Protein AF-A0A4Z1HRM7-F1 (afdb_monomer_lite)

Organism: NCBI:txid54673

Structure (mmCIF, N/CA/C/O backbone):
data_AF-A0A4Z1HRM7-F1
#
_entry.id   AF-A0A4Z1HRM7-F1
#
loop_
_atom_site.group_PDB
_atom_site.id
_atom_site.type_symbol
_atom_site.label_atom_id
_atom_site.label_alt_id
_atom_site.label_comp_id
_atom_site.label_asym_id
_atom_site.label_entity_id
_atom_site.label_seq_id
_atom_site.pdbx_PDB_ins_code
_atom_site.Cartn_x
_atom_site.Cartn_y
_atom_site.Cartn_z
_atom_site.occupancy
_atom_site.B_iso_or_equiv
_atom_site.auth_seq_id
_atom_site.auth_comp_id
_atom_site.auth_asym_id
_atom_site.auth_atom_id
_atom_site.pdbx_PDB_model_num
ATOM 1 N N . MET A 1 1 ? -29.483 5.223 37.691 1.00 48.72 1 MET A N 1
ATOM 2 C CA . MET A 1 1 ? -30.509 4.307 37.133 1.00 48.72 1 MET A CA 1
ATOM 3 C C . MET A 1 1 ? -31.118 4.755 35.799 1.00 48.72 1 MET A C 1
ATOM 5 O O . MET A 1 1 ? -31.567 3.889 35.067 1.00 48.72 1 MET A O 1
ATOM 9 N N . PHE A 1 2 ? -31.069 6.037 35.408 1.00 47.34 2 PHE A N 1
ATOM 10 C CA . PHE A 1 2 ? -31.659 6.539 34.146 1.00 47.34 2 PHE A CA 1
ATOM 11 C C . PHE A 1 2 ? -31.094 5.964 32.828 1.00 47.34 2 PHE A C 1
ATOM 13 O O . PHE A 1 2 ? -31.653 6.230 31.771 1.00 47.34 2 PHE A O 1
ATOM 20 N N . ARG A 1 3 ? -29.996 5.196 32.863 1.00 59.06 3 ARG A N 1
ATOM 21 C CA . ARG A 1 3 ? -29.385 4.576 31.672 1.00 59.06 3 ARG A CA 1
ATOM 22 C C . ARG A 1 3 ? -29.704 3.086 31.502 1.00 59.06 3 ARG A C 1
ATOM 24 O O . ARG A 1 3 ? -29.331 2.513 30.485 1.00 59.06 3 ARG A O 1
ATOM 31 N N . LEU A 1 4 ? -30.354 2.451 32.479 1.00 68.00 4 LEU A N 1
ATOM 32 C CA . LEU A 1 4 ? -30.698 1.028 32.407 1.00 68.00 4 LEU A CA 1
ATOM 33 C C . LEU A 1 4 ? -31.973 0.818 31.570 1.00 68.00 4 LEU A C 1
ATOM 35 O O . LEU A 1 4 ? -32.801 1.729 31.488 1.00 68.00 4 LEU A O 1
ATOM 39 N N . PRO A 1 5 ? -32.158 -0.363 30.952 1.00 72.88 5 PRO A N 1
ATOM 40 C CA . PRO A 1 5 ? -33.338 -0.645 30.144 1.00 72.88 5 PRO A CA 1
ATOM 41 C C . PRO A 1 5 ? -34.646 -0.405 30.906 1.00 72.88 5 PRO A C 1
ATOM 43 O O . PRO A 1 5 ? -34.742 -0.679 32.102 1.00 72.88 5 PRO A O 1
ATOM 46 N N . GLY A 1 6 ? -35.692 0.035 30.203 1.00 73.94 6 GLY A N 1
ATOM 47 C CA . GLY A 1 6 ? -36.967 0.421 30.824 1.00 73.94 6 GLY A CA 1
ATOM 48 C C . GLY A 1 6 ? -37.653 -0.676 31.650 1.00 73.94 6 GLY A C 1
ATOM 49 O O . GLY A 1 6 ? -38.428 -0.360 32.545 1.00 73.94 6 GLY A O 1
ATOM 50 N N . PHE A 1 7 ? -37.356 -1.956 31.406 1.00 77.38 7 PHE A N 1
ATOM 51 C CA . PHE A 1 7 ? -37.857 -3.056 32.238 1.00 77.38 7 PHE A CA 1
ATOM 52 C C . PHE A 1 7 ? -37.143 -3.146 33.598 1.00 77.38 7 PHE A C 1
ATOM 54 O O . PHE A 1 7 ? -37.774 -3.513 34.582 1.00 77.38 7 PHE A O 1
ATOM 61 N N . VAL A 1 8 ? -35.867 -2.751 33.680 1.00 75.38 8 VAL A N 1
ATOM 62 C CA . VAL A 1 8 ? -35.122 -2.634 34.945 1.00 75.38 8 VAL A CA 1
ATOM 63 C C . VAL A 1 8 ? -35.661 -1.459 35.751 1.00 75.38 8 VAL A C 1
ATOM 65 O O . VAL A 1 8 ? -35.871 -1.571 36.951 1.00 75.38 8 VAL A O 1
ATOM 68 N N . ALA A 1 9 ? -35.981 -0.344 35.088 1.00 73.44 9 ALA A N 1
ATOM 69 C CA . ALA A 1 9 ? -36.593 0.816 35.737 1.00 73.44 9 ALA A CA 1
ATOM 70 C C . ALA A 1 9 ? -37.947 0.496 36.413 1.00 73.44 9 ALA A C 1
ATOM 72 O O . ALA A 1 9 ? -38.348 1.192 37.340 1.00 73.44 9 ALA A O 1
ATOM 73 N N . ARG A 1 10 ? -38.638 -0.562 35.962 1.00 79.19 10 ARG A N 1
ATOM 74 C CA . ARG A 1 10 ? -39.958 -0.994 36.453 1.00 79.19 10 ARG A CA 1
ATOM 75 C C . ARG A 1 10 ? -39.909 -2.093 37.521 1.00 79.19 10 ARG A C 1
ATOM 77 O O . ARG A 1 10 ? -40.960 -2.438 38.045 1.00 79.19 10 ARG A O 1
ATOM 84 N N . SER A 1 11 ? -38.734 -2.643 37.832 1.00 82.38 11 SER A N 1
ATOM 85 C CA . SER A 1 11 ? -38.558 -3.689 38.847 1.00 82.38 11 SER A CA 1
ATOM 86 C C . SER A 1 11 ? -37.617 -3.194 39.942 1.00 82.38 11 SER A C 1
ATOM 88 O O . SER A 1 11 ? -36.421 -3.025 39.712 1.00 82.38 11 SER A O 1
ATOM 90 N N . SER A 1 12 ? -38.163 -2.957 41.135 1.00 79.44 12 SER A N 1
ATOM 91 C CA . SER A 1 12 ? -37.390 -2.570 42.323 1.00 79.44 12 SER A CA 1
ATOM 92 C C . SER A 1 12 ? -36.449 -3.684 42.784 1.00 79.44 12 SER A C 1
ATOM 94 O O . SER A 1 12 ? -35.329 -3.412 43.198 1.00 79.44 12 SER A O 1
ATOM 96 N N . GLU A 1 13 ? -36.875 -4.939 42.647 1.00 81.44 13 GLU A N 1
ATOM 97 C CA . GLU A 1 13 ? -36.081 -6.124 42.990 1.00 81.44 13 GLU A CA 1
ATOM 98 C C . GLU A 1 13 ? -34.818 -6.213 42.127 1.00 81.44 13 GLU A C 1
ATOM 100 O O . GLU A 1 13 ? -33.715 -6.314 42.655 1.00 81.44 13 GLU A O 1
ATOM 105 N N . LEU A 1 14 ? -34.958 -6.070 40.804 1.00 78.06 14 LEU A N 1
ATOM 106 C CA . LEU A 1 14 ? -33.823 -6.123 39.879 1.00 78.06 14 LEU A CA 1
ATOM 107 C C . LEU A 1 14 ? -32.884 -4.915 40.039 1.00 78.06 14 LEU A C 1
ATOM 109 O O . LEU A 1 14 ? -31.687 -5.013 39.782 1.00 78.06 14 LEU A O 1
ATOM 113 N N . GLN A 1 15 ? -33.412 -3.761 40.455 1.00 76.94 15 GLN A N 1
ATOM 114 C CA . GLN A 1 15 ? -32.602 -2.580 40.760 1.00 76.94 15 GLN A CA 1
ATOM 115 C C . GLN A 1 15 ? -31.719 -2.783 41.987 1.00 76.94 15 GLN A C 1
ATOM 117 O O . GLN A 1 15 ? -30.541 -2.423 41.939 1.00 76.94 15 GLN A O 1
ATOM 122 N N . GLU A 1 16 ? -32.278 -3.340 43.060 1.00 79.69 16 GLU A N 1
ATOM 123 C CA . GLU A 1 16 ? -31.517 -3.638 44.271 1.00 79.69 16 GLU A CA 1
ATOM 124 C C . GLU A 1 16 ? -30.529 -4.787 44.043 1.00 79.69 16 GLU A C 1
ATOM 126 O O . GLU A 1 16 ? -29.390 -4.675 44.483 1.00 79.69 16 GLU A O 1
ATOM 131 N N . GLU A 1 17 ? -30.889 -5.815 43.262 1.00 81.62 17 GLU A N 1
ATOM 132 C CA . GLU A 1 17 ? -29.968 -6.892 42.853 1.00 81.62 17 GLU A CA 1
ATOM 133 C C . GLU A 1 17 ? -28.749 -6.328 42.100 1.00 81.62 17 GLU A C 1
ATOM 135 O O . GLU A 1 17 ? -27.611 -6.521 42.522 1.00 81.62 17 GLU A O 1
ATOM 140 N N . ILE A 1 18 ? -28.971 -5.520 41.053 1.00 81.06 18 ILE A N 1
ATOM 141 C CA . ILE A 1 18 ? -27.884 -4.874 40.293 1.00 81.06 18 ILE A CA 1
ATOM 142 C C . ILE A 1 18 ? -27.017 -3.996 41.202 1.00 81.06 18 ILE A C 1
ATOM 144 O O . ILE A 1 18 ? -25.790 -3.996 41.089 1.00 81.06 18 ILE A O 1
ATOM 148 N N . LYS A 1 19 ? -27.643 -3.200 42.074 1.00 82.12 19 LYS A N 1
ATOM 149 C CA . LYS A 1 19 ? -26.931 -2.268 42.951 1.00 82.12 19 LYS A CA 1
ATOM 150 C C . LYS A 1 19 ? -26.074 -3.021 43.963 1.00 82.12 19 LYS A C 1
ATOM 152 O O . LYS A 1 19 ? -24.915 -2.656 44.142 1.00 82.12 19 LYS A O 1
ATOM 157 N N . MET A 1 20 ? -26.622 -4.052 44.595 1.00 81.62 20 MET A N 1
ATOM 158 C CA . MET A 1 20 ? -25.927 -4.874 45.577 1.00 81.62 20 MET A CA 1
ATOM 159 C C . MET A 1 20 ? -24.759 -5.629 44.934 1.00 81.62 20 MET A C 1
ATOM 161 O O . MET A 1 20 ? -23.628 -5.488 45.395 1.00 81.62 20 MET A O 1
ATOM 165 N N . ASP A 1 21 ? -24.995 -6.337 43.829 1.00 80.81 21 ASP A N 1
ATOM 166 C CA . ASP A 1 21 ? -23.978 -7.168 43.176 1.00 80.81 21 ASP A CA 1
ATOM 167 C C . ASP A 1 21 ? -22.814 -6.340 42.628 1.00 80.81 21 ASP A C 1
ATOM 169 O O . ASP A 1 21 ? -21.650 -6.697 42.819 1.00 80.81 21 ASP A O 1
ATOM 173 N N . ILE A 1 22 ? -23.099 -5.195 41.997 1.00 79.44 22 ILE A N 1
ATOM 174 C CA . ILE A 1 22 ? -22.049 -4.294 41.508 1.00 79.44 22 ILE A CA 1
ATOM 175 C C . ILE A 1 22 ? -21.291 -3.683 42.685 1.00 79.44 22 ILE A C 1
ATOM 177 O O . ILE A 1 22 ? -20.066 -3.686 42.661 1.00 79.44 22 ILE A O 1
ATOM 181 N N . THR A 1 23 ? -21.977 -3.192 43.724 1.00 81.25 23 THR A N 1
ATOM 182 C CA . THR A 1 23 ? -21.303 -2.560 44.876 1.00 81.25 23 THR A CA 1
ATOM 183 C C . THR A 1 23 ? -20.379 -3.545 45.590 1.00 81.25 23 THR A C 1
ATOM 185 O O . THR A 1 23 ? -19.254 -3.184 45.927 1.00 81.25 23 THR A O 1
ATOM 188 N N . ASN A 1 24 ? -20.820 -4.794 45.755 1.00 80.75 24 ASN A N 1
ATOM 189 C CA . ASN A 1 24 ? -20.025 -5.847 46.381 1.00 80.75 24 ASN A CA 1
ATOM 190 C C . ASN A 1 24 ? -18.836 -6.274 45.511 1.00 80.75 24 ASN A C 1
ATOM 192 O O . ASN A 1 24 ? -17.768 -6.567 46.036 1.00 80.75 24 ASN A O 1
ATOM 196 N N . THR A 1 25 ? -19.006 -6.305 44.187 1.00 76.94 25 THR A N 1
ATOM 197 C CA . THR A 1 25 ? -17.966 -6.793 43.268 1.00 76.94 25 THR A CA 1
ATOM 198 C C . THR A 1 25 ? -16.867 -5.764 43.012 1.00 76.94 25 THR A C 1
ATOM 200 O O . THR A 1 25 ? -15.707 -6.124 42.819 1.00 76.94 25 THR A O 1
ATOM 203 N N . VAL A 1 26 ? -17.215 -4.477 42.977 1.00 76.69 26 VAL A N 1
ATOM 204 C CA . VAL A 1 26 ? -16.265 -3.418 42.611 1.00 76.69 26 VAL A CA 1
ATOM 205 C C . VAL A 1 26 ? -15.410 -2.938 43.776 1.00 76.69 26 VAL A C 1
ATOM 207 O O . VAL A 1 26 ? -14.458 -2.221 43.516 1.00 76.69 26 VAL A O 1
ATOM 210 N N . ASP A 1 27 ? -15.739 -3.286 45.024 1.00 75.38 27 ASP A N 1
ATOM 211 C CA . ASP A 1 27 ? -14.944 -2.988 46.233 1.00 75.38 27 ASP A CA 1
ATOM 212 C C . ASP A 1 27 ? -14.339 -1.562 46.255 1.00 75.38 27 ASP A C 1
ATOM 214 O O . ASP A 1 27 ? -13.139 -1.343 46.405 1.00 75.38 27 ASP A O 1
ATOM 218 N N . GLY A 1 28 ? -15.175 -0.549 45.994 1.00 70.69 28 GLY A N 1
ATOM 219 C CA . GLY A 1 28 ? -14.757 0.863 45.962 1.00 70.69 28 GLY A CA 1
ATOM 220 C C . GLY A 1 28 ? -14.130 1.359 44.646 1.00 70.69 28 GLY A C 1
ATOM 221 O O . GLY A 1 28 ? -13.796 2.539 44.529 1.00 70.69 28 GLY A O 1
ATOM 222 N N . MET A 1 29 ? -14.017 0.518 43.614 1.00 71.38 29 MET A N 1
ATOM 223 C CA . MET A 1 29 ? -13.502 0.874 42.285 1.00 71.38 29 MET A CA 1
ATOM 224 C C . MET A 1 29 ? -14.587 1.558 41.435 1.00 71.38 29 MET A C 1
ATOM 226 O O . MET A 1 29 ? -15.274 0.939 40.619 1.00 71.38 29 MET A O 1
ATOM 230 N N . PHE A 1 30 ? -14.737 2.874 41.604 1.00 70.94 30 PHE A N 1
ATOM 231 C CA . PHE A 1 30 ? -15.793 3.673 40.959 1.00 70.94 30 PHE A CA 1
ATOM 232 C C . PHE A 1 30 ? -15.846 3.555 39.424 1.00 70.94 30 PHE A C 1
ATOM 234 O O . PHE A 1 30 ? -16.934 3.506 38.849 1.00 70.94 30 PHE A O 1
ATOM 241 N N . LEU A 1 31 ? -14.694 3.474 38.747 1.00 66.19 31 LEU A N 1
ATOM 242 C CA . LEU A 1 31 ? -14.642 3.337 37.284 1.00 66.19 31 LEU A CA 1
ATOM 243 C C . LEU A 1 31 ? -15.133 1.958 36.816 1.00 66.19 31 LEU A C 1
ATOM 245 O O . LEU A 1 31 ? -15.839 1.858 35.814 1.00 66.19 31 LEU A O 1
ATOM 249 N N . LEU A 1 32 ? -14.814 0.904 37.569 1.00 66.81 32 LEU A N 1
ATOM 250 C CA . LEU A 1 32 ? -15.279 -0.453 37.292 1.00 66.81 32 LEU A CA 1
ATOM 251 C C . LEU A 1 32 ? -16.804 -0.553 37.450 1.00 66.81 32 LEU A C 1
ATOM 253 O O . LEU A 1 32 ? -17.483 -1.142 36.609 1.00 66.81 32 LEU A O 1
ATOM 257 N N . ALA A 1 33 ? -17.358 0.122 38.463 1.00 70.44 33 ALA A N 1
ATOM 258 C CA . ALA A 1 33 ? -18.804 0.240 38.642 1.00 70.44 33 ALA A CA 1
ATOM 259 C C . ALA A 1 33 ? -19.479 0.909 37.438 1.00 70.44 33 ALA A C 1
ATOM 261 O O . ALA A 1 33 ? -20.515 0.439 36.964 1.00 70.44 33 ALA A O 1
ATOM 262 N N . GLN A 1 34 ? -18.875 1.973 36.903 1.00 72.62 34 GLN A N 1
ATOM 263 C CA . GLN A 1 34 ? -19.394 2.641 35.713 1.00 72.62 34 GLN A CA 1
ATOM 264 C C . GLN A 1 34 ? -19.371 1.723 34.482 1.00 72.62 34 GLN A C 1
ATOM 266 O O . GLN A 1 34 ? -20.380 1.638 33.781 1.00 72.62 34 GLN A O 1
ATOM 271 N N . LEU A 1 35 ? -18.268 1.009 34.239 1.00 67.56 35 LEU A N 1
ATOM 272 C CA . LEU A 1 35 ? -18.130 0.097 33.096 1.00 67.56 35 LEU A CA 1
ATOM 273 C C . LEU A 1 35 ? -19.151 -1.046 33.138 1.00 67.56 35 LEU A C 1
ATOM 275 O O . LEU A 1 35 ? -19.791 -1.345 32.124 1.00 67.56 35 LEU A O 1
ATOM 279 N N . TYR A 1 36 ? -19.370 -1.648 34.310 1.00 72.31 36 TYR A N 1
ATOM 280 C CA . TYR A 1 36 ? -20.388 -2.686 34.462 1.00 72.31 36 TYR A CA 1
ATOM 281 C C . TYR A 1 36 ? -21.796 -2.144 34.230 1.00 72.31 36 TYR A C 1
ATOM 283 O O . TYR A 1 36 ? -22.556 -2.742 33.469 1.00 72.31 36 TYR A O 1
ATOM 291 N N . ILE A 1 37 ? -22.132 -0.974 34.782 1.00 74.62 37 ILE A N 1
ATOM 292 C CA . ILE A 1 37 ? -23.432 -0.342 34.520 1.00 74.62 37 ILE A CA 1
ATOM 293 C C . ILE A 1 37 ? -23.610 -0.074 33.019 1.00 74.62 37 ILE A C 1
ATOM 295 O O . ILE A 1 37 ? -24.681 -0.360 32.482 1.00 74.62 37 ILE A O 1
ATOM 299 N N . GLU A 1 38 ? -22.579 0.422 32.327 1.00 71.19 38 GLU A N 1
ATOM 300 C CA . GLU A 1 38 ? -22.613 0.688 30.883 1.00 71.19 38 GLU A CA 1
ATOM 301 C C . GLU A 1 38 ? -22.819 -0.588 30.052 1.00 71.19 38 GLU A C 1
ATOM 303 O O . GLU A 1 38 ? -23.664 -0.593 29.150 1.00 71.19 38 GLU A O 1
ATOM 308 N N . SER A 1 39 ? -22.161 -1.695 30.405 1.00 70.06 39 SER A N 1
ATOM 309 C CA . SER A 1 39 ? -22.344 -3.007 29.759 1.00 70.06 39 SER A CA 1
ATOM 310 C C . SER A 1 39 ? -23.784 -3.533 29.869 1.00 70.06 39 SER A C 1
ATOM 312 O O . SER A 1 39 ? -24.293 -4.177 28.944 1.00 70.06 39 SER A O 1
ATOM 314 N N . LEU A 1 40 ? -24.482 -3.218 30.966 1.00 72.50 40 LEU A N 1
ATOM 315 C CA . LEU A 1 40 ? -25.858 -3.661 31.221 1.00 72.50 40 LEU A CA 1
ATOM 316 C C . LEU A 1 40 ? -26.923 -2.837 30.477 1.00 72.50 40 LEU A C 1
ATOM 318 O O . LEU A 1 40 ? -28.031 -3.328 30.257 1.00 72.50 40 LEU A O 1
ATOM 322 N N . THR A 1 41 ? -26.601 -1.618 30.029 1.00 68.62 41 THR A N 1
ATOM 323 C CA . THR A 1 41 ? -27.576 -0.685 29.420 1.00 68.62 41 THR A CA 1
ATOM 324 C C . THR A 1 41 ? -28.246 -1.189 28.136 1.00 68.62 41 THR A C 1
ATOM 326 O O . THR A 1 41 ? -29.342 -0.742 27.805 1.00 68.62 41 THR A O 1
ATOM 329 N N . LYS A 1 42 ? -27.622 -2.129 27.411 1.00 65.00 42 LYS A N 1
ATOM 330 C CA . LYS A 1 42 ? -28.102 -2.644 26.110 1.00 65.00 42 LYS A CA 1
ATOM 331 C C . LYS A 1 42 ? -28.501 -4.128 26.128 1.00 65.00 42 LYS A C 1
ATOM 333 O O . LYS A 1 42 ? -28.654 -4.729 25.067 1.00 65.00 42 LYS A O 1
ATOM 338 N N . ARG A 1 43 ? -28.637 -4.743 27.308 1.00 70.06 43 ARG A N 1
ATOM 339 C CA . ARG A 1 43 ? -28.889 -6.189 27.466 1.00 70.06 43 ARG A CA 1
ATOM 340 C C . ARG A 1 43 ? -30.352 -6.472 27.834 1.00 70.06 43 ARG A C 1
ATOM 342 O O . ARG A 1 43 ? -31.020 -5.650 28.453 1.00 70.06 43 ARG A O 1
ATOM 349 N N . SER A 1 44 ? -30.865 -7.640 27.445 1.00 67.56 44 SER A N 1
ATOM 350 C CA . SER A 1 44 ? -32.189 -8.120 27.874 1.00 67.56 44 SER A CA 1
ATOM 351 C C . SER A 1 44 ? -32.139 -8.670 29.306 1.00 67.56 44 SER A C 1
ATOM 353 O O . SER A 1 44 ? -31.066 -9.025 29.792 1.00 67.56 44 SER A O 1
ATOM 355 N N . ALA A 1 45 ? -33.288 -8.785 29.982 1.00 66.00 45 ALA A N 1
ATOM 356 C CA . ALA A 1 45 ? -33.361 -9.178 31.397 1.00 66.00 45 ALA A CA 1
ATOM 357 C C . ALA A 1 45 ? -32.608 -10.483 31.726 1.00 66.00 45 ALA A C 1
ATOM 359 O O . ALA A 1 45 ? -31.823 -10.524 32.669 1.00 66.00 45 ALA A O 1
ATOM 360 N N . LYS A 1 46 ? -32.770 -11.524 30.895 1.00 67.88 46 LYS A N 1
ATOM 361 C CA . LYS A 1 46 ? -32.073 -12.813 31.068 1.00 67.88 46 LYS A CA 1
ATOM 362 C C . LYS A 1 46 ? -30.551 -12.690 30.933 1.00 67.88 46 LYS A C 1
ATOM 364 O O . LYS A 1 46 ? -29.812 -13.378 31.627 1.00 67.88 46 LYS A O 1
ATOM 369 N N . ILE A 1 47 ? -30.083 -11.814 30.043 1.00 64.94 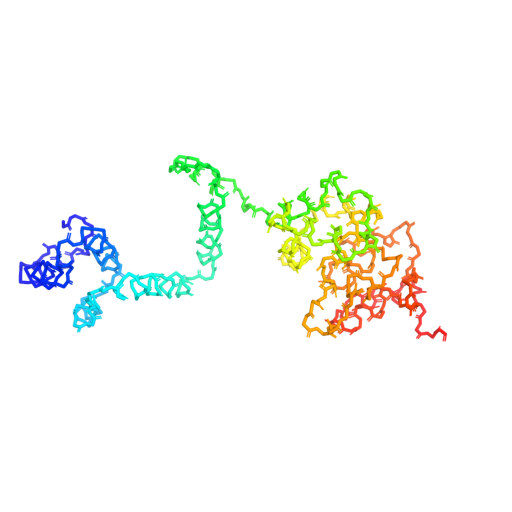47 ILE A N 1
ATOM 370 C CA . ILE A 1 47 ? -28.652 -11.596 29.797 1.00 64.94 47 ILE A CA 1
ATOM 371 C C . ILE A 1 47 ? -28.037 -10.751 30.922 1.00 64.94 47 ILE A C 1
ATOM 373 O O . ILE A 1 47 ? -26.882 -10.969 31.272 1.00 64.94 47 ILE A O 1
ATOM 377 N N . ILE A 1 48 ? -28.800 -9.824 31.513 1.00 68.38 48 ILE A N 1
ATOM 378 C CA . ILE A 1 48 ? -28.368 -9.046 32.684 1.00 68.38 48 ILE A CA 1
ATOM 379 C C . ILE A 1 48 ? -28.104 -9.978 33.869 1.00 68.38 48 ILE A C 1
ATOM 381 O O . ILE A 1 48 ? -27.013 -9.943 34.421 1.00 68.38 48 ILE A O 1
ATOM 385 N N . GLN A 1 49 ? -29.040 -10.871 34.199 1.00 68.75 49 GLN A N 1
ATOM 386 C CA . GLN A 1 49 ? -28.874 -11.808 35.319 1.00 68.75 49 GLN A CA 1
ATOM 387 C C . GLN A 1 49 ? -27.696 -12.773 35.120 1.00 68.75 49 GLN A C 1
ATOM 389 O O . GLN A 1 49 ? -26.963 -13.070 36.059 1.00 68.75 49 GLN A O 1
ATOM 394 N N . ALA A 1 50 ? -27.469 -13.243 33.889 1.00 70.12 50 ALA A N 1
ATOM 395 C CA . ALA A 1 50 ? -26.299 -14.062 33.573 1.00 70.12 50 ALA A CA 1
ATOM 396 C C . ALA A 1 50 ? -24.978 -13.275 33.667 1.00 70.12 50 ALA A C 1
ATOM 398 O O . ALA A 1 50 ? -23.951 -13.849 34.025 1.00 70.12 50 ALA A O 1
ATOM 399 N N . ALA A 1 51 ? -24.994 -11.977 33.350 1.00 67.81 51 ALA A N 1
ATOM 400 C CA . ALA A 1 51 ? -23.825 -11.109 33.451 1.00 67.81 51 ALA A CA 1
ATOM 401 C C . ALA A 1 51 ? -23.489 -10.755 34.909 1.00 67.81 51 ALA A C 1
ATOM 403 O O . ALA A 1 51 ? -22.318 -10.793 35.264 1.00 67.81 51 ALA A O 1
ATOM 404 N N . LEU A 1 52 ? -24.494 -10.489 35.755 1.00 71.75 52 LEU A N 1
ATOM 405 C CA . LEU A 1 52 ? -24.305 -10.213 37.188 1.00 71.75 52 LEU A CA 1
ATOM 406 C C . LEU A 1 52 ? -23.632 -11.386 37.918 1.00 71.75 52 LEU A C 1
ATOM 408 O O . LEU A 1 52 ? -22.728 -11.183 38.719 1.00 71.75 52 LEU A O 1
ATOM 412 N N . LYS A 1 53 ? -23.994 -12.626 37.566 1.00 76.38 53 LYS A N 1
ATOM 413 C CA . LYS A 1 53 ? -23.394 -13.838 38.153 1.00 76.38 53 LYS A CA 1
ATOM 414 C C . LYS A 1 53 ? -21.928 -14.076 37.779 1.00 76.38 53 LYS A C 1
ATOM 416 O O . LYS A 1 53 ? -21.280 -14.889 38.425 1.00 76.38 53 LYS A O 1
ATOM 421 N N . ASN A 1 54 ? -21.425 -13.418 36.734 1.00 72.06 54 ASN A N 1
ATOM 422 C CA . ASN A 1 54 ? -20.072 -13.615 36.205 1.00 72.06 54 ASN A CA 1
ATOM 423 C C . ASN A 1 54 ? -19.216 -12.342 36.299 1.00 72.06 54 ASN A C 1
ATOM 425 O O . ASN A 1 54 ? -18.264 -12.186 35.536 1.00 72.06 54 ASN A O 1
ATOM 429 N N . LEU A 1 55 ? -19.560 -11.407 37.190 1.00 73.38 55 LEU A N 1
ATOM 430 C CA . LEU A 1 55 ? -18.760 -10.201 37.382 1.00 73.38 55 LEU A CA 1
ATOM 431 C C . LEU A 1 55 ? -17.404 -10.573 37.997 1.00 73.38 55 LEU A C 1
ATOM 433 O O . LEU A 1 55 ? -17.333 -11.203 39.051 1.00 73.38 55 LEU A O 1
ATOM 437 N N . ALA A 1 56 ? -16.321 -10.185 37.327 1.00 68.75 56 ALA A N 1
ATOM 438 C CA . ALA A 1 56 ? -14.974 -10.394 37.834 1.00 68.75 56 ALA A CA 1
ATOM 439 C C . ALA A 1 56 ? -14.648 -9.361 38.926 1.00 68.75 56 ALA A C 1
ATOM 441 O O . ALA A 1 56 ? -14.963 -8.176 38.779 1.00 68.75 56 ALA A O 1
ATOM 442 N N . ALA A 1 57 ? -13.992 -9.815 39.997 1.00 69.56 57 ALA A N 1
ATOM 443 C CA . ALA A 1 57 ? -13.524 -8.994 41.114 1.00 69.56 57 ALA A CA 1
ATOM 444 C C . ALA A 1 57 ? -11.984 -8.939 41.156 1.00 69.56 57 ALA A C 1
ATOM 446 O O . ALA A 1 57 ? -11.306 -9.847 40.669 1.00 69.56 57 ALA A O 1
ATOM 447 N N . GLY A 1 58 ? -11.427 -7.895 41.776 1.00 66.12 58 GLY A N 1
ATOM 448 C CA . GLY A 1 58 ? -9.983 -7.756 42.003 1.00 66.12 58 GLY A CA 1
ATOM 449 C C . GLY A 1 58 ? -9.188 -7.183 40.821 1.00 66.12 58 GLY A C 1
ATOM 450 O O . GLY A 1 58 ? -9.742 -6.583 39.902 1.00 66.12 58 GLY A O 1
ATOM 451 N N . SER A 1 59 ? -7.859 -7.339 40.848 1.00 58.47 59 SER A N 1
ATOM 452 C CA . SER A 1 59 ? -6.933 -6.663 39.918 1.00 58.47 59 SER A CA 1
ATOM 453 C C . SER A 1 59 ? -7.135 -7.020 38.439 1.00 58.47 59 SER A C 1
ATOM 455 O O . SER A 1 59 ? -6.920 -6.164 37.588 1.00 58.47 59 SER A O 1
ATOM 457 N N . GLY A 1 60 ? -7.603 -8.236 38.131 1.00 62.16 60 GLY A N 1
ATOM 458 C CA . GLY A 1 60 ? -7.924 -8.679 36.764 1.00 62.16 60 GLY A CA 1
ATOM 459 C C . GLY A 1 60 ? -9.313 -8.263 36.259 1.00 62.16 60 GLY A C 1
ATOM 460 O O . GLY A 1 60 ? -9.668 -8.557 35.119 1.00 62.16 60 GLY A O 1
ATOM 461 N N . ALA A 1 61 ? -10.120 -7.582 37.082 1.00 66.81 61 ALA A N 1
ATOM 462 C CA . ALA A 1 61 ? -11.475 -7.179 36.706 1.00 66.81 61 ALA A CA 1
ATOM 463 C C . ALA A 1 61 ? -11.496 -6.114 35.598 1.00 66.81 61 ALA A C 1
ATOM 465 O O . ALA A 1 61 ? -12.427 -6.090 34.793 1.00 66.81 61 ALA A O 1
ATOM 466 N N . TYR A 1 62 ? -10.469 -5.259 35.521 1.00 57.16 62 TYR A N 1
ATOM 467 C CA . TYR A 1 62 ? -10.344 -4.283 34.436 1.00 57.16 62 TYR A CA 1
ATOM 468 C C . TYR A 1 62 ? -10.076 -4.949 33.091 1.00 57.16 62 TYR A C 1
ATOM 470 O O . TYR A 1 62 ? -10.744 -4.601 32.120 1.00 57.16 62 TYR A O 1
ATOM 478 N N . ASP A 1 63 ? -9.160 -5.917 33.044 1.00 61.41 63 ASP A N 1
ATOM 479 C CA . ASP A 1 63 ? -8.823 -6.639 31.814 1.00 61.41 63 ASP A CA 1
ATOM 480 C C . ASP A 1 63 ? -10.048 -7.393 31.289 1.00 61.41 63 ASP A C 1
ATOM 482 O O . ASP A 1 63 ? -10.400 -7.279 30.117 1.00 61.41 63 ASP A O 1
ATOM 486 N N . GLN A 1 64 ? -10.787 -8.054 32.185 1.00 63.75 64 GLN A N 1
ATOM 487 C CA . GLN A 1 64 ? -12.029 -8.739 31.837 1.00 63.75 64 GLN A CA 1
ATOM 488 C C . GLN A 1 64 ? -13.120 -7.767 31.354 1.00 63.75 64 GLN A C 1
ATOM 490 O O . GLN A 1 64 ? -13.773 -8.020 30.341 1.00 63.75 64 GLN A O 1
ATOM 495 N N . ALA A 1 65 ? -13.317 -6.637 32.045 1.00 62.84 65 ALA A N 1
ATOM 496 C CA . ALA A 1 65 ? -14.293 -5.625 31.639 1.00 62.84 65 ALA A CA 1
ATOM 497 C C . ALA A 1 65 ? -13.935 -4.998 30.281 1.00 62.84 65 ALA A C 1
ATOM 499 O O . ALA A 1 65 ? -14.827 -4.710 29.476 1.00 62.84 65 ALA A O 1
ATOM 500 N N . TYR A 1 66 ? -12.641 -4.819 30.009 1.00 61.12 66 TYR A N 1
ATOM 501 C CA . TYR A 1 66 ? -12.138 -4.324 28.736 1.00 61.12 66 TYR A CA 1
ATOM 502 C C . TYR A 1 66 ? -12.347 -5.351 27.620 1.00 61.12 66 TYR A C 1
ATOM 504 O O . TYR A 1 66 ? -12.931 -5.024 26.587 1.00 61.12 66 TYR A O 1
ATOM 512 N N . ASP A 1 67 ? -11.968 -6.607 27.846 1.00 61.00 67 ASP A N 1
ATOM 513 C CA . ASP A 1 67 ? -12.168 -7.705 26.901 1.00 61.00 67 ASP A CA 1
ATOM 514 C C . ASP A 1 67 ? -13.644 -7.901 26.555 1.00 61.00 67 ASP A C 1
ATOM 516 O O . ASP A 1 67 ? -13.998 -8.111 25.392 1.00 61.00 67 ASP A O 1
ATOM 520 N N . ASP A 1 68 ? -14.532 -7.791 27.540 1.00 63.56 68 ASP A N 1
ATOM 521 C CA . ASP A 1 68 ? -15.969 -7.922 27.326 1.00 63.56 68 ASP A CA 1
ATOM 522 C C . ASP A 1 68 ? -16.556 -6.715 26.581 1.00 63.56 68 ASP A C 1
ATOM 524 O O . ASP A 1 68 ? -17.412 -6.895 25.705 1.00 63.56 68 ASP A O 1
ATOM 528 N N . ALA A 1 69 ? -16.055 -5.501 26.835 1.00 61.69 69 ALA A N 1
ATOM 529 C CA . ALA A 1 69 ? -16.400 -4.318 26.049 1.00 61.69 69 ALA A CA 1
ATOM 530 C C . ALA A 1 69 ? -15.934 -4.460 24.590 1.00 61.69 69 ALA A C 1
ATOM 532 O O . ALA A 1 69 ? -16.704 -4.207 23.659 1.00 61.69 69 ALA A O 1
ATOM 533 N N . ILE A 1 70 ? -14.712 -4.948 24.368 1.00 60.75 70 ILE A N 1
ATOM 534 C CA . ILE A 1 70 ? -14.161 -5.207 23.035 1.00 60.75 70 ILE A CA 1
ATOM 535 C C . ILE A 1 70 ? -14.962 -6.299 22.318 1.00 60.75 70 ILE A C 1
ATOM 537 O O . ILE A 1 70 ? -15.349 -6.100 21.164 1.00 60.75 70 ILE A O 1
ATOM 541 N N . LYS A 1 71 ? -15.297 -7.416 22.974 1.00 63.00 71 LYS A N 1
ATOM 542 C CA . LYS A 1 71 ? -16.168 -8.465 22.406 1.00 63.00 71 LYS A CA 1
ATOM 543 C C . LYS A 1 71 ? -17.544 -7.913 22.032 1.00 63.00 71 LYS A C 1
ATOM 545 O O . LYS A 1 71 ? -18.058 -8.223 20.956 1.00 63.00 71 LYS A O 1
ATOM 550 N N . GLN A 1 72 ? -18.122 -7.050 22.869 1.00 65.62 72 GLN A N 1
ATOM 551 C CA . GLN A 1 72 ? -19.404 -6.400 22.593 1.00 65.62 72 GLN A CA 1
ATOM 552 C C . GLN A 1 72 ? -19.332 -5.459 21.380 1.00 65.62 72 GLN A C 1
ATOM 554 O O . GLN A 1 72 ? -20.271 -5.416 20.587 1.00 65.62 72 GLN A O 1
ATOM 559 N N . ILE A 1 73 ? -18.220 -4.743 21.200 1.00 61.69 73 ILE A N 1
ATOM 560 C CA . ILE A 1 73 ? -17.950 -3.911 20.017 1.00 61.69 73 ILE A CA 1
ATOM 561 C C . ILE A 1 73 ? -17.806 -4.778 18.759 1.00 61.69 73 ILE A C 1
ATOM 563 O O . ILE A 1 73 ? -18.385 -4.474 17.714 1.00 61.69 73 ILE A O 1
ATOM 567 N N . HIS A 1 74 ? -17.089 -5.899 18.863 1.00 58.12 74 HIS A N 1
ATOM 568 C CA . HIS A 1 74 ? -16.871 -6.834 17.759 1.00 58.12 74 HIS A CA 1
ATOM 569 C C . HIS A 1 74 ? -18.137 -7.594 17.338 1.00 58.12 74 HIS A C 1
ATOM 571 O O . HIS A 1 74 ? -18.200 -8.042 16.191 1.00 58.12 74 HIS A O 1
ATOM 577 N N . GLY A 1 75 ? -19.129 -7.706 18.230 1.00 59.03 75 GLY A N 1
ATOM 578 C CA . GLY A 1 75 ? -20.435 -8.323 17.983 1.00 59.03 75 GLY A CA 1
ATOM 579 C C . GLY A 1 75 ? -21.491 -7.412 17.339 1.00 59.03 75 GLY A C 1
ATOM 580 O O . GLY A 1 75 ? -22.617 -7.859 17.132 1.00 59.03 75 GLY A O 1
ATOM 581 N N . GLN A 1 76 ? -21.179 -6.146 17.026 1.00 58.19 76 GLN A N 1
ATOM 582 C CA . GLN A 1 76 ? -22.125 -5.225 16.376 1.00 58.19 76 GLN A CA 1
ATOM 583 C C . GLN A 1 76 ? -22.218 -5.427 14.851 1.00 58.19 76 GLN A C 1
ATOM 585 O O . GLN A 1 76 ? -21.319 -5.978 14.215 1.00 58.19 76 GLN A O 1
ATOM 590 N N . ILE A 1 77 ? -23.310 -4.929 14.251 1.00 54.47 77 ILE A N 1
ATOM 591 C CA . ILE A 1 77 ? -23.541 -4.883 12.793 1.00 54.47 77 ILE A CA 1
ATOM 592 C C . ILE A 1 77 ? -22.285 -4.332 12.092 1.00 54.47 77 ILE A C 1
ATOM 594 O O . ILE A 1 77 ? -21.752 -3.309 12.523 1.00 54.47 77 ILE A O 1
ATOM 598 N N . LYS A 1 78 ? -21.829 -4.980 11.003 1.00 53.41 78 LYS A N 1
ATOM 599 C CA . LYS A 1 78 ? -20.536 -4.721 10.320 1.00 53.41 78 LYS A CA 1
ATOM 600 C C . LYS A 1 78 ? -20.162 -3.232 10.175 1.00 53.41 78 LYS A C 1
ATOM 602 O O . LYS A 1 78 ? -19.004 -2.885 10.395 1.00 53.41 78 LYS A O 1
ATOM 607 N N . GLY A 1 79 ? -21.118 -2.352 9.861 1.00 48.44 79 GLY A N 1
ATOM 608 C CA . GLY A 1 79 ? -20.878 -0.905 9.737 1.00 48.44 79 GLY A CA 1
ATOM 609 C C . GLY A 1 79 ? -20.504 -0.199 11.052 1.00 48.44 79 GLY A C 1
ATOM 610 O O . GLY A 1 79 ? -19.592 0.622 11.073 1.00 48.44 79 GLY A O 1
ATOM 611 N N . HIS A 1 80 ? -21.132 -0.567 12.171 1.00 52.69 80 HIS A N 1
ATOM 612 C CA . HIS A 1 80 ? -20.851 0.018 13.489 1.00 52.69 80 HIS A CA 1
ATOM 613 C C . HIS A 1 80 ? -19.516 -0.460 14.068 1.00 52.69 80 HIS A C 1
ATOM 615 O O . HIS A 1 80 ? -18.839 0.295 14.763 1.00 52.69 80 HIS A O 1
ATOM 621 N N . LYS A 1 81 ? -19.091 -1.683 13.731 1.00 58.53 81 LYS A N 1
ATOM 622 C CA . LYS A 1 81 ? -17.767 -2.200 14.099 1.00 58.53 81 LYS A CA 1
ATOM 623 C C . LYS A 1 81 ? -16.640 -1.370 13.473 1.00 58.53 81 LYS A C 1
ATOM 625 O O . LYS A 1 81 ? -15.701 -0.999 14.172 1.00 58.53 81 LYS A O 1
ATOM 630 N N . LYS A 1 82 ? -16.757 -1.027 12.181 1.00 58.91 82 LYS A N 1
ATOM 631 C CA . LYS A 1 82 ? -15.778 -0.175 11.475 1.00 58.91 82 LYS A CA 1
ATOM 632 C C . LYS A 1 82 ? -15.697 1.214 12.112 1.00 58.91 82 LYS A C 1
ATOM 634 O O . LYS A 1 82 ? -14.605 1.672 12.430 1.00 58.91 82 LYS A O 1
ATOM 639 N N . LEU A 1 83 ? -16.854 1.817 12.383 1.00 56.69 83 LEU A N 1
ATOM 640 C CA . LEU A 1 83 ? -16.959 3.121 13.040 1.00 56.69 83 LEU A CA 1
ATOM 641 C C . LEU A 1 83 ? -16.353 3.108 14.452 1.00 56.69 83 LEU A C 1
ATOM 643 O O . LEU A 1 83 ? -15.628 4.020 14.832 1.00 56.69 83 LEU A O 1
ATOM 647 N N . THR A 1 84 ? -16.610 2.050 15.224 1.00 61.09 84 THR A N 1
ATOM 648 C CA . THR A 1 84 ? -16.114 1.947 16.601 1.00 61.09 84 THR A CA 1
ATOM 649 C C . THR A 1 84 ? -14.601 1.770 16.641 1.00 61.09 84 THR A C 1
ATOM 651 O O . THR A 1 84 ? -13.937 2.433 17.430 1.00 61.09 84 THR A O 1
ATOM 654 N N . ASN A 1 85 ? -14.032 0.957 15.749 1.00 61.47 85 ASN A N 1
ATOM 655 C CA . ASN A 1 85 ? -12.579 0.813 15.643 1.00 61.47 85 ASN A CA 1
ATOM 656 C C . ASN A 1 85 ? -11.901 2.121 15.199 1.00 61.47 85 ASN A C 1
ATOM 658 O O . ASN A 1 85 ? -10.823 2.442 15.692 1.00 61.47 85 ASN A O 1
ATOM 662 N N . GLN A 1 86 ? -12.539 2.902 14.320 1.00 59.66 86 GLN A N 1
ATOM 663 C CA . GLN A 1 86 ? -12.046 4.229 13.929 1.00 59.66 86 GLN A CA 1
ATOM 664 C C . GLN A 1 86 ? -12.068 5.218 15.098 1.00 59.66 86 GLN A C 1
ATOM 666 O O . GLN A 1 86 ? -11.076 5.896 15.347 1.00 59.66 86 GLN A O 1
ATOM 671 N N . VAL A 1 87 ? -13.166 5.263 15.855 1.00 60.12 87 VAL A N 1
ATOM 672 C CA . VAL A 1 87 ? -13.276 6.131 17.035 1.00 60.12 87 VAL A CA 1
ATOM 673 C C . VAL A 1 87 ? -12.264 5.729 18.110 1.00 60.12 87 VAL A C 1
ATOM 675 O O . VAL A 1 87 ? -11.611 6.603 18.676 1.00 60.12 87 VAL A O 1
ATOM 678 N N . LEU A 1 88 ? -12.082 4.428 18.362 1.00 64.62 88 LEU A N 1
ATOM 679 C CA . LEU A 1 88 ? -11.065 3.930 19.292 1.00 64.62 88 LEU A CA 1
ATOM 680 C C . LEU A 1 88 ? -9.661 4.327 18.843 1.00 64.62 88 LEU A C 1
ATOM 682 O O . LEU A 1 88 ? -8.916 4.856 19.656 1.00 64.62 88 LEU A O 1
ATOM 686 N N . SER A 1 89 ? -9.342 4.161 17.557 1.00 62.16 89 SER A N 1
ATOM 687 C CA . SER A 1 89 ? -8.078 4.618 16.975 1.00 62.16 89 SER A CA 1
ATOM 688 C C . SER A 1 89 ? -7.851 6.114 17.226 1.00 62.16 89 SER A C 1
ATOM 690 O O . SER A 1 89 ? -6.799 6.502 17.731 1.00 62.16 89 SER A O 1
ATOM 692 N N . TRP A 1 90 ? -8.838 6.975 16.961 1.00 64.25 90 TRP A N 1
ATOM 693 C CA . TRP A 1 90 ? -8.673 8.408 17.220 1.00 64.25 90 TRP A CA 1
ATOM 694 C C . TRP A 1 90 ? -8.445 8.705 18.693 1.00 64.25 90 TRP A C 1
ATOM 696 O O . TRP A 1 90 ? -7.574 9.504 19.005 1.00 64.25 90 TRP A O 1
ATOM 706 N N . ILE A 1 91 ? -9.178 8.050 19.595 1.00 67.44 91 ILE A N 1
ATOM 707 C CA . ILE A 1 91 ? -9.018 8.248 21.039 1.00 67.44 91 ILE A CA 1
ATOM 708 C C . ILE A 1 91 ? -7.637 7.772 21.507 1.00 67.44 91 ILE A C 1
ATOM 710 O O . ILE A 1 91 ? -6.992 8.479 22.278 1.00 67.44 91 ILE A O 1
ATOM 714 N N . THR A 1 92 ? -7.156 6.619 21.033 1.00 65.44 92 THR A N 1
ATOM 715 C CA . THR A 1 92 ? -5.852 6.069 21.437 1.00 65.44 92 THR A CA 1
ATOM 716 C C . THR A 1 92 ? -4.679 6.882 20.905 1.00 65.44 92 THR A C 1
ATOM 718 O O . THR A 1 92 ? -3.646 6.960 21.561 1.00 65.44 92 THR A O 1
ATOM 721 N N . TYR A 1 93 ? -4.824 7.487 19.725 1.00 55.00 93 TYR A N 1
ATOM 722 C CA . TYR A 1 93 ? -3.737 8.204 19.053 1.00 55.00 93 TYR A CA 1
ATOM 723 C C . TYR A 1 93 ? -3.814 9.729 19.195 1.00 55.00 93 TYR A C 1
ATOM 725 O O . TYR A 1 93 ? -2.955 10.445 18.672 1.00 55.00 93 TYR A O 1
ATOM 733 N N . ALA A 1 94 ? -4.810 10.257 19.907 1.00 64.44 94 ALA A N 1
ATOM 734 C CA . ALA A 1 94 ? -4.925 11.689 20.120 1.00 64.44 94 ALA A CA 1
ATOM 735 C C . ALA A 1 94 ? -3.852 12.204 21.086 1.00 64.44 94 ALA A C 1
ATOM 737 O O . ALA A 1 94 ? -3.784 11.799 22.243 1.00 64.44 94 ALA A O 1
ATOM 738 N N . LYS A 1 95 ? -3.077 13.204 20.649 1.00 66.69 95 LYS A N 1
ATOM 739 C CA . LYS A 1 95 ? -2.126 13.934 21.513 1.00 66.69 95 LYS A CA 1
ATOM 740 C C . LYS A 1 95 ? -2.801 14.747 22.629 1.00 66.69 95 LYS A C 1
ATOM 742 O O . LYS A 1 95 ? -2.117 15.250 23.515 1.00 66.69 95 LYS A O 1
ATOM 747 N N . ARG A 1 96 ? -4.124 14.925 22.565 1.00 68.44 96 ARG A N 1
ATOM 748 C CA . ARG A 1 96 ? -4.940 15.609 23.574 1.00 68.44 96 ARG A CA 1
ATOM 749 C C . ARG A 1 96 ? -6.321 14.978 23.649 1.00 68.44 96 ARG A C 1
ATOM 751 O O . ARG A 1 96 ? -6.776 14.370 22.687 1.00 68.44 96 ARG A O 1
ATOM 758 N N . GLN A 1 97 ? -7.007 15.184 24.765 1.00 64.12 97 GLN A N 1
ATOM 759 C CA . GLN A 1 97 ? -8.374 14.712 24.946 1.00 64.12 97 GLN A CA 1
ATOM 760 C C . GLN A 1 97 ? -9.290 15.272 23.841 1.00 64.12 97 GLN A C 1
ATOM 762 O O . GLN A 1 97 ? -9.403 16.490 23.681 1.00 64.12 97 GLN A O 1
ATOM 767 N N . ILE A 1 98 ? -9.906 14.378 23.059 1.00 62.44 98 ILE A N 1
ATOM 768 C CA . ILE A 1 98 ? -10.840 14.742 21.986 1.00 62.44 98 ILE A CA 1
ATOM 769 C C . ILE A 1 98 ? -12.217 15.019 22.596 1.00 62.44 98 ILE A C 1
ATOM 771 O O . ILE A 1 98 ? -12.727 14.234 23.398 1.00 62.44 98 ILE A O 1
ATOM 775 N N . THR A 1 99 ? -12.839 16.129 22.203 1.00 72.38 99 THR A N 1
ATOM 776 C CA . THR A 1 99 ? -14.179 16.506 22.668 1.00 72.38 99 THR A CA 1
ATOM 777 C C . THR A 1 99 ? -15.283 15.762 21.911 1.00 72.38 99 THR A C 1
ATOM 779 O O . THR A 1 99 ? -15.144 15.384 20.747 1.00 72.38 99 THR A O 1
ATOM 782 N N . THR A 1 100 ? -16.440 15.574 22.547 1.00 57.56 100 THR A N 1
ATOM 783 C CA . THR A 1 100 ? -17.594 14.898 21.926 1.00 57.56 100 THR A CA 1
ATOM 784 C C . THR A 1 100 ? -18.162 15.662 20.726 1.00 57.56 100 THR A C 1
ATOM 786 O O . THR A 1 100 ? -18.750 15.052 19.836 1.00 57.56 100 THR A O 1
ATOM 789 N N . THR A 1 101 ? -17.963 16.980 20.671 1.00 54.25 101 THR A N 1
ATOM 790 C CA . THR A 1 101 ? -18.272 17.842 19.523 1.00 54.25 101 THR A CA 1
ATOM 791 C C . THR A 1 101 ? -17.317 17.622 18.357 1.00 54.25 101 THR A C 1
ATOM 793 O O . THR A 1 101 ? -17.788 17.493 17.233 1.00 54.25 101 THR A O 1
ATOM 796 N N . GLU A 1 102 ? -16.010 17.503 18.608 1.00 59.44 102 GLU A N 1
ATOM 797 C CA . GLU A 1 102 ? -15.028 17.153 17.571 1.00 59.44 102 GLU A CA 1
ATOM 798 C C . GLU A 1 102 ? -15.321 15.756 17.010 1.00 59.44 102 GLU A C 1
ATOM 800 O O . GLU A 1 102 ? -15.408 15.607 15.796 1.00 59.44 102 GLU A O 1
ATOM 805 N N . LEU A 1 103 ? -15.607 14.769 17.872 1.00 57.88 103 LEU A N 1
ATOM 806 C CA . LEU A 1 103 ? -16.033 13.428 17.443 1.00 57.88 103 LEU A CA 1
ATOM 807 C C . LEU A 1 103 ? -17.327 13.458 16.621 1.00 57.88 103 LEU A C 1
ATOM 809 O O . LEU A 1 103 ? -17.470 12.729 15.648 1.00 57.88 103 LEU A O 1
ATOM 813 N N . ARG A 1 104 ? -18.299 14.297 16.990 1.00 53.31 104 ARG A N 1
ATOM 814 C CA . ARG A 1 104 ? -19.564 14.411 16.251 1.00 53.31 104 ARG A CA 1
ATOM 815 C C . ARG A 1 104 ? -19.377 15.091 14.895 1.00 53.31 104 ARG A C 1
ATOM 817 O O . ARG A 1 104 ? -20.024 14.688 13.935 1.00 53.31 104 ARG A O 1
ATOM 824 N N . HIS A 1 105 ? -18.491 16.081 14.812 1.00 51.41 105 HIS A N 1
ATOM 825 C CA . HIS A 1 105 ? -18.130 16.722 13.551 1.00 51.41 105 HIS A CA 1
ATOM 826 C C . HIS A 1 105 ? -17.350 15.776 12.629 1.00 51.41 105 HIS A C 1
ATOM 828 O O . HIS A 1 105 ? -17.628 15.754 11.433 1.00 51.41 105 HIS A O 1
ATOM 834 N N . THR A 1 106 ? -16.442 14.945 13.155 1.00 52.78 106 THR A N 1
ATOM 835 C CA . THR A 1 106 ? -15.702 13.954 12.350 1.00 52.78 106 THR A CA 1
ATOM 836 C C . THR A 1 106 ? -16.568 12.786 11.884 1.00 52.78 106 THR A C 1
ATOM 838 O O . THR A 1 106 ? -16.313 12.226 10.825 1.00 52.78 106 THR A O 1
ATOM 841 N N . LEU A 1 107 ? -17.618 12.445 12.634 1.00 54.94 107 LEU A N 1
ATOM 842 C CA . LEU A 1 107 ? -18.629 11.458 12.240 1.00 54.94 107 LEU A CA 1
ATOM 843 C C . LEU A 1 107 ? -19.656 12.007 11.227 1.00 54.94 107 LEU A C 1
ATOM 845 O O . LEU A 1 107 ? -20.405 11.224 10.648 1.00 54.94 107 LEU A O 1
ATOM 849 N N . GLY A 1 108 ? -19.721 13.334 11.048 1.00 42.00 108 GLY A N 1
ATOM 850 C CA . GLY A 1 108 ? -20.694 14.030 10.197 1.00 42.00 108 GLY A CA 1
ATOM 851 C C . GLY A 1 108 ? -20.235 14.303 8.761 1.00 42.00 108 GLY A C 1
ATOM 852 O O . GLY A 1 108 ? -21.068 14.643 7.926 1.00 42.00 108 GLY A O 1
ATOM 853 N N . PHE A 1 109 ? -18.946 14.129 8.458 1.00 45.50 109 PHE A N 1
ATOM 854 C CA . PHE A 1 109 ? -18.456 14.038 7.083 1.00 45.50 109 PHE A CA 1
ATOM 855 C C . PHE A 1 109 ? -18.362 12.561 6.701 1.00 45.50 109 PHE A C 1
ATOM 857 O O . PHE A 1 109 ? -17.914 11.740 7.502 1.00 45.50 109 PHE A O 1
ATOM 864 N N . GLU A 1 110 ? -18.830 12.228 5.498 1.00 46.28 110 GLU A N 1
ATOM 865 C CA . GLU A 1 110 ? -18.691 10.910 4.876 1.00 46.28 110 GLU A CA 1
ATOM 866 C C . GLU A 1 110 ? -17.335 10.282 5.213 1.00 46.28 110 GLU A C 1
ATOM 868 O O . GLU A 1 110 ? -16.307 10.929 5.040 1.00 46.28 110 GLU A O 1
ATOM 873 N N . LEU A 1 111 ? -17.377 9.048 5.735 1.00 44.75 111 LEU A N 1
ATOM 874 C CA . LEU A 1 111 ? -16.255 8.147 6.013 1.00 44.75 111 LEU A CA 1
ATOM 875 C C . LEU A 1 111 ? -14.873 8.811 5.957 1.00 44.75 111 LEU A C 1
ATOM 877 O O . LEU A 1 111 ? -14.309 9.002 4.880 1.00 44.75 111 LEU A O 1
ATOM 881 N N . ILE A 1 112 ? -14.258 9.008 7.122 1.00 54.66 112 ILE A N 1
ATOM 882 C CA . ILE A 1 112 ? -12.812 9.194 7.197 1.00 54.66 112 ILE A CA 1
ATOM 883 C C . ILE A 1 112 ? -12.138 8.080 6.390 1.00 54.66 112 ILE A C 1
ATOM 885 O O . ILE A 1 112 ? -12.177 6.894 6.741 1.00 54.66 112 ILE A O 1
ATOM 889 N N . ASN A 1 113 ? -11.597 8.487 5.245 1.00 72.44 113 ASN A N 1
ATOM 890 C CA . ASN A 1 113 ? -11.009 7.602 4.270 1.00 72.44 113 ASN A CA 1
ATOM 891 C C . ASN A 1 113 ? -9.645 7.183 4.819 1.00 72.44 113 ASN A C 1
ATOM 893 O O . ASN A 1 113 ? -8.670 7.921 4.693 1.00 72.44 113 ASN A O 1
ATOM 897 N N . ILE A 1 114 ? -9.588 6.025 5.486 1.00 76.50 114 ILE A N 1
ATOM 898 C CA . ILE A 1 114 ? -8.344 5.494 6.067 1.00 76.50 114 ILE A CA 1
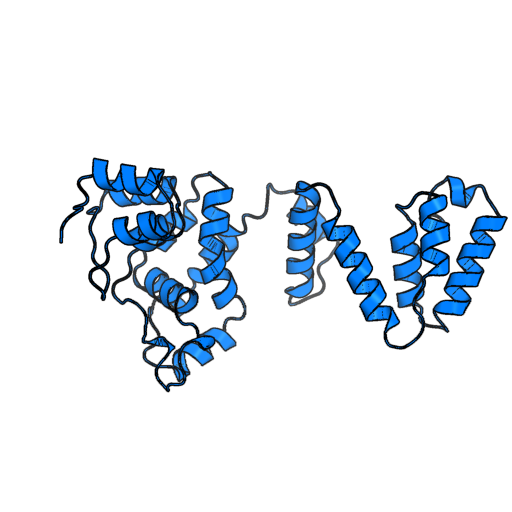ATOM 899 C C . ILE A 1 114 ? -7.262 5.394 4.983 1.00 76.50 114 ILE A C 1
ATOM 901 O O . ILE A 1 114 ? -6.102 5.671 5.267 1.00 76.50 114 ILE A O 1
ATOM 905 N N . THR A 1 115 ? -7.644 5.126 3.728 1.00 84.50 115 THR A N 1
ATOM 906 C CA . THR A 1 115 ? -6.741 5.215 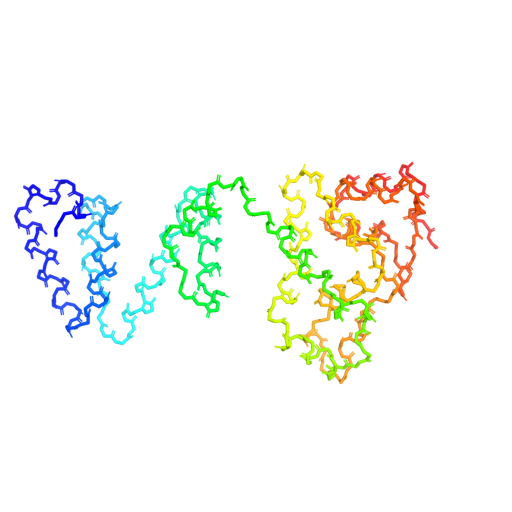2.575 1.00 84.50 115 THR A CA 1
ATOM 907 C C . THR A 1 115 ? -6.088 6.588 2.485 1.00 84.50 115 THR A C 1
ATOM 909 O O . THR A 1 115 ? -4.868 6.669 2.441 1.00 84.50 115 THR A O 1
ATOM 912 N N . ALA A 1 116 ? -6.873 7.670 2.507 1.00 83.62 116 ALA A N 1
ATOM 913 C CA . ALA A 1 116 ? -6.336 9.026 2.436 1.00 83.62 116 ALA A CA 1
ATOM 914 C C . ALA A 1 116 ? -5.417 9.323 3.628 1.00 83.62 116 ALA A C 1
ATOM 916 O O . ALA A 1 116 ? -4.337 9.855 3.424 1.00 83.62 116 ALA A O 1
ATOM 917 N N . ILE A 1 117 ? -5.779 8.909 4.848 1.00 82.19 117 ILE A N 1
ATOM 918 C CA . ILE A 1 117 ? -4.914 9.093 6.025 1.00 82.19 117 ILE A CA 1
ATOM 919 C C . ILE A 1 117 ? -3.581 8.360 5.853 1.00 82.19 117 ILE A C 1
ATOM 921 O O . ILE A 1 117 ? -2.527 8.977 5.993 1.00 82.19 117 ILE A O 1
ATOM 925 N N . CYS A 1 118 ? -3.609 7.058 5.556 1.00 86.81 118 CYS A N 1
ATOM 926 C CA . CYS A 1 118 ? -2.392 6.262 5.431 1.00 86.81 118 CYS A CA 1
ATOM 927 C C . CYS A 1 118 ? -1.514 6.758 4.279 1.00 86.81 118 CYS A C 1
ATOM 929 O O . CYS A 1 118 ? -0.304 6.870 4.443 1.00 86.81 118 CYS A O 1
ATOM 931 N N . VAL A 1 119 ? -2.109 7.095 3.134 1.00 92.12 119 VAL A N 1
ATOM 932 C CA . VAL A 1 119 ? -1.358 7.568 1.967 1.00 92.12 119 VAL A CA 1
ATOM 933 C C . VAL A 1 119 ? -0.813 8.977 2.179 1.00 92.12 119 VAL A C 1
ATOM 935 O O . VAL A 1 119 ? 0.337 9.229 1.829 1.00 92.12 119 VAL A O 1
ATOM 938 N N . SER A 1 120 ? -1.579 9.886 2.789 1.00 87.38 120 SER A N 1
ATOM 939 C CA . SER A 1 120 ? -1.072 11.210 3.164 1.00 87.38 120 SER A CA 1
ATOM 940 C C . SER A 1 120 ? 0.075 11.105 4.166 1.00 87.38 120 SER A C 1
ATOM 942 O O . SER A 1 120 ? 1.051 11.832 4.027 1.00 87.38 120 SER A O 1
ATOM 944 N N . TYR A 1 121 ? -0.001 10.173 5.122 1.00 85.56 121 TYR A N 1
ATOM 945 C CA . TYR A 1 121 ? 1.097 9.892 6.046 1.00 85.56 121 TYR A CA 1
ATOM 946 C C . TYR A 1 121 ? 2.344 9.395 5.304 1.00 85.56 121 TYR A C 1
ATOM 948 O O . TYR A 1 121 ? 3.404 9.993 5.424 1.00 85.56 121 TYR A O 1
ATOM 956 N N . LEU A 1 122 ? 2.211 8.372 4.450 1.00 93.88 122 LEU A N 1
ATOM 957 C CA . LEU A 1 122 ? 3.304 7.855 3.607 1.00 93.88 122 LEU A CA 1
ATOM 958 C C . LEU A 1 122 ? 3.822 8.870 2.572 1.00 93.88 122 LEU A C 1
ATOM 960 O O . LEU A 1 122 ? 4.822 8.619 1.901 1.00 93.88 122 LEU A O 1
ATOM 964 N N . SER A 1 123 ? 3.144 10.009 2.441 1.00 95.19 123 SER A N 1
ATOM 965 C CA . SER A 1 123 ? 3.506 11.116 1.562 1.00 95.19 123 SER A CA 1
ATOM 966 C C . SER A 1 123 ? 4.249 12.250 2.266 1.00 95.19 123 SER A C 1
ATOM 968 O O . SER A 1 123 ? 4.448 13.302 1.662 1.00 95.19 123 SER A O 1
ATOM 970 N N . PHE A 1 124 ? 4.666 12.065 3.519 1.00 92.19 124 PHE A N 1
ATOM 971 C CA . PHE A 1 124 ? 5.536 13.019 4.203 1.00 92.19 124 PHE A CA 1
ATOM 972 C C . PHE A 1 124 ? 6.935 13.063 3.577 1.00 92.19 124 PHE A C 1
ATOM 974 O O . PHE A 1 124 ? 7.453 12.056 3.092 1.00 92.19 124 PHE A O 1
ATOM 981 N N . ASP A 1 125 ? 7.564 14.238 3.635 1.00 93.75 125 ASP A N 1
ATOM 982 C CA . ASP A 1 125 ? 8.866 14.506 3.007 1.00 93.75 125 ASP A CA 1
ATOM 983 C C . ASP A 1 125 ? 9.991 13.604 3.535 1.00 93.75 125 ASP A C 1
ATOM 985 O O . ASP A 1 125 ? 10.957 13.327 2.826 1.00 93.75 125 ASP A O 1
ATOM 989 N N . GLU A 1 126 ? 9.859 13.077 4.755 1.00 90.88 126 GLU A N 1
ATOM 990 C CA . GLU A 1 126 ? 10.827 12.130 5.318 1.00 90.88 126 GLU A CA 1
ATOM 991 C C . GLU A 1 126 ? 10.966 10.838 4.488 1.00 90.88 126 GLU A C 1
ATOM 993 O O . GLU A 1 126 ? 12.036 10.220 4.461 1.00 90.88 126 GLU A O 1
ATOM 998 N N . PHE A 1 127 ? 9.901 10.445 3.779 1.00 96.25 127 PHE A N 1
ATOM 999 C CA . PHE A 1 127 ? 9.859 9.243 2.949 1.00 96.25 127 PHE A CA 1
ATOM 1000 C C . PHE A 1 127 ? 10.316 9.504 1.508 1.00 96.25 127 PHE A C 1
ATOM 1002 O O . PHE A 1 127 ? 10.538 8.551 0.763 1.00 96.25 127 PHE A O 1
ATOM 1009 N N . GLU A 1 128 ? 10.520 10.766 1.112 1.00 96.25 128 GLU A N 1
ATOM 1010 C CA . GLU A 1 128 ? 10.989 11.139 -0.234 1.00 96.25 128 GLU A CA 1
ATOM 1011 C C . GLU A 1 128 ? 12.375 10.549 -0.539 1.00 96.25 128 GLU A C 1
ATOM 1013 O O . GLU A 1 128 ? 12.684 10.223 -1.682 1.00 96.25 128 GLU A O 1
ATOM 1018 N N . SER A 1 129 ? 13.192 10.353 0.501 1.00 94.94 129 SER A N 1
ATOM 1019 C CA . SER A 1 129 ? 14.534 9.762 0.414 1.00 94.94 129 SER A CA 1
ATOM 1020 C C . SER A 1 129 ? 14.557 8.286 -0.007 1.00 94.94 129 SER A C 1
ATOM 1022 O O . SER A 1 129 ? 15.621 7.771 -0.349 1.00 94.94 129 SER A O 1
ATOM 1024 N N . GLY A 1 130 ? 13.414 7.593 0.006 1.00 96.62 130 GLY A N 1
ATOM 1025 C CA . GLY A 1 130 ? 13.341 6.185 -0.368 1.00 96.62 130 GLY A CA 1
ATOM 1026 C C . GLY A 1 130 ? 13.842 5.230 0.708 1.00 96.62 130 GLY A C 1
ATOM 1027 O O . GLY A 1 130 ? 13.584 5.408 1.901 1.00 96.62 130 GLY A O 1
ATOM 1028 N N . ILE A 1 131 ? 14.505 4.165 0.266 1.00 96.19 131 ILE A N 1
ATOM 1029 C CA . ILE A 1 131 ? 14.967 3.043 1.096 1.00 96.19 131 ILE A CA 1
ATOM 1030 C C . ILE A 1 131 ? 16.051 3.520 2.076 1.00 96.19 131 ILE A C 1
ATOM 1032 O O . ILE A 1 131 ? 17.063 4.086 1.661 1.00 96.19 131 ILE A O 1
ATOM 1036 N N . CYS A 1 132 ? 15.881 3.234 3.371 1.00 95.69 132 CYS A N 1
ATOM 1037 C CA . CYS A 1 132 ? 16.949 3.367 4.368 1.00 95.69 132 CYS A CA 1
ATOM 1038 C C . CYS A 1 132 ? 18.117 2.438 4.016 1.00 95.69 132 CYS A C 1
ATOM 1040 O O . CYS A 1 132 ? 17.891 1.285 3.637 1.00 95.69 132 CYS A O 1
ATOM 1042 N N . GLN A 1 133 ? 19.360 2.894 4.165 1.00 93.69 133 GLN A N 1
ATOM 1043 C CA . GLN A 1 133 ? 20.533 2.173 3.651 1.00 93.69 133 GLN A CA 1
ATOM 1044 C C . GLN A 1 133 ? 20.998 1.031 4.558 1.00 93.69 133 GLN A C 1
ATOM 1046 O O . GLN A 1 133 ? 21.672 0.107 4.100 1.00 93.69 133 GLN A O 1
ATOM 1051 N N . ASN A 1 134 ? 20.617 1.067 5.831 1.00 92.75 134 ASN A N 1
ATOM 1052 C CA . ASN A 1 134 ? 20.980 0.072 6.832 1.00 92.75 134 ASN A CA 1
ATOM 1053 C C . ASN A 1 134 ? 19.831 -0.155 7.831 1.00 92.75 134 ASN A C 1
ATOM 1055 O O . ASN A 1 134 ? 18.786 0.504 7.787 1.00 92.75 134 ASN A O 1
ATOM 1059 N N . ASN A 1 135 ? 20.014 -1.127 8.728 1.00 92.38 135 ASN A N 1
ATOM 1060 C CA . ASN A 1 135 ? 19.042 -1.420 9.775 1.00 92.38 135 ASN A CA 1
ATOM 1061 C C . ASN A 1 135 ? 18.869 -0.240 10.742 1.00 92.38 135 ASN A C 1
ATOM 1063 O O . ASN A 1 135 ? 17.743 0.036 11.119 1.00 92.38 135 ASN A O 1
ATOM 1067 N N . GLU A 1 136 ? 19.939 0.456 11.128 1.00 92.69 136 GLU A N 1
ATOM 1068 C CA . GLU A 1 136 ? 19.895 1.529 12.136 1.00 92.69 136 GLU A CA 1
ATOM 1069 C C . GLU A 1 136 ? 18.994 2.688 11.694 1.00 92.69 136 GLU A C 1
ATOM 1071 O O . GLU A 1 136 ? 18.066 3.057 12.414 1.00 92.69 136 GLU A O 1
ATOM 1076 N N . GLU A 1 137 ? 19.186 3.185 10.471 1.00 95.19 137 GLU A N 1
ATOM 1077 C CA . GLU A 1 137 ? 18.330 4.204 9.854 1.00 95.19 137 GLU A CA 1
ATOM 1078 C C . GLU A 1 137 ? 16.873 3.742 9.756 1.00 95.19 137 GLU A C 1
ATOM 1080 O O . GLU A 1 137 ? 15.946 4.512 10.013 1.00 95.19 137 GLU A O 1
ATOM 1085 N N . PHE A 1 138 ? 16.658 2.476 9.391 1.00 94.44 138 PHE A N 1
ATOM 1086 C CA . PHE A 1 138 ? 15.316 1.923 9.232 1.00 94.44 138 PHE A CA 1
ATOM 1087 C C . PHE A 1 138 ? 14.589 1.765 10.575 1.00 94.44 138 PHE A C 1
ATOM 1089 O O . PHE A 1 138 ? 13.424 2.146 10.690 1.00 94.44 138 PHE A O 1
ATOM 1096 N N . GLU A 1 139 ? 15.275 1.275 11.612 1.00 91.75 139 GLU A N 1
ATOM 1097 C CA . GLU A 1 139 ? 14.749 1.218 12.981 1.00 91.75 139 GLU A CA 1
ATOM 1098 C C . GLU A 1 139 ? 14.419 2.609 13.505 1.00 91.75 139 GLU A C 1
ATOM 1100 O O . GLU A 1 139 ? 13.349 2.818 14.072 1.00 91.75 139 GLU A O 1
ATOM 1105 N N . GLN A 1 140 ? 15.319 3.573 13.296 1.00 91.94 140 GLN A N 1
ATOM 1106 C CA . GLN A 1 140 ? 15.096 4.948 13.717 1.00 91.94 140 GLN A CA 1
ATOM 1107 C C . GLN A 1 140 ? 13.873 5.542 13.015 1.00 91.94 140 GLN A C 1
ATOM 1109 O O . GLN A 1 140 ? 13.066 6.214 13.663 1.00 91.94 140 GLN A O 1
ATOM 1114 N N . ARG A 1 141 ? 13.693 5.264 11.717 1.00 93.31 141 ARG A N 1
ATOM 1115 C CA . ARG A 1 141 ? 12.502 5.680 10.973 1.00 93.31 141 ARG A CA 1
ATOM 1116 C C . ARG A 1 141 ? 11.242 5.044 11.554 1.00 93.31 141 ARG A C 1
ATOM 1118 O O . ARG A 1 141 ? 10.290 5.774 11.796 1.00 93.31 141 ARG A O 1
ATOM 1125 N N . LEU A 1 142 ? 11.233 3.737 11.825 1.00 86.12 142 LEU A N 1
ATOM 1126 C CA . LEU A 1 142 ? 10.091 3.046 12.443 1.00 86.12 142 LEU A CA 1
ATOM 1127 C C . LEU A 1 142 ? 9.746 3.610 13.832 1.00 86.12 142 LEU A C 1
ATOM 1129 O O . LEU A 1 142 ? 8.575 3.796 14.149 1.00 86.12 142 LEU A O 1
ATOM 1133 N N . GLN A 1 143 ? 10.756 3.913 14.650 1.00 86.25 143 GLN A N 1
ATOM 1134 C CA . GLN A 1 143 ? 10.569 4.463 15.997 1.00 86.25 143 GLN A CA 1
ATOM 1135 C C . GLN A 1 143 ? 10.077 5.911 15.977 1.00 86.25 143 GLN A C 1
ATOM 1137 O O . GLN A 1 143 ? 9.227 6.286 16.783 1.00 86.25 143 GLN A O 1
ATOM 1142 N N . SER A 1 144 ? 10.592 6.721 15.050 1.00 87.19 144 SER A N 1
ATOM 1143 C CA . SER A 1 144 ? 10.182 8.121 14.893 1.00 87.19 144 SER A CA 1
ATOM 1144 C C . SER A 1 144 ? 8.776 8.236 14.297 1.00 87.19 144 SER A C 1
ATOM 1146 O O . SER A 1 144 ? 8.083 9.225 14.533 1.00 87.19 144 SER A O 1
ATOM 1148 N N . ASN A 1 145 ? 8.332 7.197 13.580 1.00 81.12 145 ASN A N 1
ATOM 1149 C CA . ASN A 1 145 ? 7.105 7.188 12.796 1.00 81.12 145 ASN A CA 1
ATOM 1150 C C . ASN A 1 145 ? 6.191 6.033 13.181 1.00 81.12 145 ASN A C 1
ATOM 1152 O O . ASN A 1 145 ? 6.069 5.030 12.482 1.00 81.12 145 ASN A O 1
ATOM 1156 N N . MET A 1 146 ? 5.495 6.224 14.301 1.00 84.00 146 MET A N 1
ATOM 1157 C CA . MET A 1 146 ? 4.635 5.220 14.934 1.00 84.00 146 MET A CA 1
ATOM 1158 C C . MET A 1 146 ? 3.592 4.587 13.992 1.00 84.00 146 MET A C 1
ATOM 1160 O O . MET A 1 146 ? 3.213 3.438 14.197 1.00 84.00 146 MET A O 1
ATOM 1164 N N . LEU A 1 147 ? 3.110 5.314 12.974 1.00 78.94 147 LEU A N 1
ATOM 1165 C CA . LEU A 1 147 ? 2.107 4.807 12.027 1.00 78.94 147 LEU A CA 1
ATOM 1166 C C . LEU A 1 147 ? 2.707 4.281 10.720 1.00 78.94 147 LEU A C 1
ATOM 1168 O O . LEU A 1 147 ? 1.954 3.798 9.881 1.00 78.94 147 LEU A O 1
ATOM 1172 N N . TYR A 1 148 ? 4.024 4.357 10.528 1.00 86.31 148 TYR A N 1
ATOM 1173 C CA . TYR A 1 148 ? 4.674 4.018 9.261 1.00 86.31 148 TYR A CA 1
ATOM 1174 C C . TYR A 1 148 ? 4.459 2.562 8.859 1.00 86.31 148 TYR A C 1
ATOM 1176 O O . TYR A 1 148 ? 3.992 2.292 7.753 1.00 86.31 148 TYR A O 1
ATOM 1184 N N . ASP A 1 149 ? 4.721 1.641 9.790 1.00 84.94 149 ASP A N 1
ATOM 1185 C CA . ASP A 1 149 ? 4.526 0.206 9.585 1.00 84.94 149 ASP A CA 1
ATOM 1186 C C . ASP A 1 149 ? 3.060 -0.108 9.260 1.00 84.94 149 ASP A C 1
ATOM 1188 O O . ASP A 1 149 ? 2.750 -0.705 8.229 1.00 84.94 149 ASP A O 1
ATOM 1192 N N . TYR A 1 150 ? 2.139 0.400 10.083 1.00 84.44 150 TYR A N 1
ATOM 1193 C CA . TYR A 1 150 ? 0.709 0.219 9.867 1.00 84.44 150 TYR A CA 1
ATOM 1194 C C . TYR A 1 150 ? 0.256 0.774 8.512 1.00 84.44 150 TYR A C 1
ATOM 1196 O O . TYR A 1 150 ? -0.428 0.079 7.759 1.00 84.44 150 TYR A O 1
ATOM 1204 N N . ALA A 1 151 ? 0.630 2.013 8.187 1.00 85.94 151 ALA A N 1
ATOM 1205 C CA . ALA A 1 151 ? 0.225 2.664 6.953 1.00 85.94 151 ALA A CA 1
ATOM 1206 C C . ALA A 1 151 ? 0.719 1.873 5.741 1.00 85.94 151 ALA A C 1
ATOM 1208 O O . ALA A 1 151 ? -0.095 1.556 4.877 1.00 85.94 151 ALA A O 1
ATOM 1209 N N . ALA A 1 152 ? 2.000 1.486 5.713 1.00 94.75 152 ALA A N 1
ATOM 1210 C CA . ALA A 1 152 ? 2.602 0.722 4.620 1.00 94.75 152 ALA A CA 1
ATOM 1211 C C . ALA A 1 152 ? 1.911 -0.630 4.375 1.00 94.75 152 ALA A C 1
ATOM 1213 O O . ALA A 1 152 ? 1.717 -1.009 3.221 1.00 94.75 152 ALA A O 1
ATOM 1214 N N . HIS A 1 153 ? 1.488 -1.320 5.438 1.00 90.62 153 HIS A N 1
ATOM 1215 C CA . HIS A 1 153 ? 0.815 -2.617 5.336 1.00 90.62 153 HIS A CA 1
ATOM 1216 C C . HIS A 1 153 ? -0.666 -2.528 4.945 1.00 90.62 153 HIS A C 1
ATOM 1218 O O . HIS A 1 153 ? -1.198 -3.471 4.365 1.00 90.62 153 HIS A O 1
ATOM 1224 N N . ASN A 1 154 ? -1.357 -1.427 5.263 1.00 87.56 154 ASN A N 1
ATOM 1225 C CA . ASN A 1 154 ? -2.825 -1.400 5.213 1.00 87.56 154 ASN A CA 1
ATOM 1226 C C . ASN A 1 154 ? -3.417 -0.452 4.164 1.00 87.56 154 ASN A C 1
ATOM 1228 O O . ASN A 1 154 ? -4.553 -0.670 3.736 1.00 87.56 154 ASN A O 1
ATOM 1232 N N . TRP A 1 155 ? -2.683 0.575 3.715 1.00 93.38 155 TRP A N 1
ATOM 1233 C CA . TRP A 1 155 ? -3.245 1.611 2.838 1.00 93.38 155 TRP A CA 1
ATOM 1234 C C . TRP A 1 155 ? -3.871 1.029 1.561 1.00 93.38 155 TRP A C 1
ATOM 1236 O O . TRP A 1 155 ? -4.965 1.436 1.172 1.00 93.38 155 TRP A O 1
ATOM 1246 N N . GLY A 1 156 ? -3.216 0.045 0.937 1.00 93.00 156 GLY A N 1
ATOM 1247 C CA . GLY A 1 156 ? -3.671 -0.528 -0.326 1.00 93.00 156 GLY A CA 1
ATOM 1248 C C . GLY A 1 156 ? -4.887 -1.442 -0.177 1.00 93.00 156 GLY A C 1
ATOM 1249 O O . GLY A 1 156 ? -5.757 -1.457 -1.047 1.00 93.00 156 GLY A O 1
ATOM 1250 N N . HIS A 1 157 ? -5.021 -2.131 0.961 1.00 89.06 157 HIS A N 1
ATOM 1251 C CA . HIS A 1 157 ? -6.238 -2.878 1.284 1.00 89.06 157 HIS A CA 1
ATOM 1252 C C . HIS A 1 157 ? -7.434 -1.941 1.462 1.00 89.06 157 HIS A C 1
ATOM 1254 O O . HIS A 1 157 ? -8.504 -2.205 0.913 1.00 89.06 157 HIS A O 1
ATOM 1260 N N . HIS A 1 158 ? -7.239 -0.816 2.156 1.00 86.75 158 HIS A N 1
ATOM 1261 C CA . HIS A 1 158 ? -8.274 0.209 2.287 1.00 86.75 158 HIS A CA 1
ATOM 1262 C C . HIS A 1 158 ? -8.639 0.837 0.938 1.00 86.75 158 HIS A C 1
ATOM 1264 O O . HIS A 1 158 ? -9.825 1.025 0.664 1.00 86.75 158 HIS A O 1
ATOM 1270 N N . ALA A 1 159 ? -7.648 1.109 0.081 1.00 90.31 159 ALA A N 1
ATOM 1271 C CA . ALA A 1 159 ? -7.868 1.646 -1.261 1.00 90.31 159 ALA A CA 1
ATOM 1272 C C . ALA A 1 159 ? -8.744 0.712 -2.104 1.00 90.31 159 ALA A C 1
ATOM 1274 O O . ALA A 1 159 ? -9.729 1.150 -2.695 1.00 90.31 159 ALA A O 1
ATOM 1275 N N . ARG A 1 160 ? -8.420 -0.585 -2.106 1.00 88.81 160 ARG A N 1
ATOM 1276 C CA . ARG A 1 160 ? -9.174 -1.605 -2.841 1.00 88.81 160 ARG A CA 1
ATOM 1277 C C . ARG A 1 160 ? -10.618 -1.725 -2.346 1.00 88.81 160 ARG A C 1
ATOM 1279 O O . ARG A 1 160 ? -11.541 -1.759 -3.154 1.00 88.81 160 ARG A O 1
ATOM 1286 N N . GLU A 1 161 ? -10.824 -1.771 -1.028 1.00 82.06 161 GLU A N 1
ATOM 1287 C CA . GLU A 1 161 ? -12.163 -1.897 -0.428 1.00 82.06 161 GLU A CA 1
ATOM 1288 C C . GLU A 1 161 ? -13.061 -0.681 -0.660 1.00 82.06 161 GLU A C 1
ATOM 1290 O O . GLU A 1 161 ? -14.283 -0.816 -0.676 1.00 82.06 161 GLU A O 1
ATOM 1295 N N . ALA A 1 162 ? -12.474 0.511 -0.777 1.00 76.25 162 ALA A N 1
ATOM 1296 C CA . ALA A 1 162 ? -13.238 1.730 -0.995 1.00 76.25 162 ALA A CA 1
ATOM 1297 C C . ALA A 1 162 ? -13.798 1.816 -2.429 1.00 76.25 162 ALA A C 1
ATOM 1299 O O . ALA A 1 162 ? -14.804 2.492 -2.640 1.00 76.25 162 ALA A O 1
ATOM 1300 N N . SER A 1 163 ? -13.175 1.106 -3.386 1.00 68.81 163 SER A N 1
ATOM 1301 C CA . SER A 1 163 ? -13.588 0.975 -4.798 1.00 68.81 163 SER A CA 1
ATOM 1302 C C . SER A 1 163 ? -13.904 2.306 -5.501 1.00 68.81 163 SER A C 1
ATOM 1304 O O . SER A 1 163 ? -14.627 2.345 -6.495 1.00 68.81 163 SER A O 1
ATOM 1306 N N . ASN A 1 164 ? -13.365 3.413 -4.989 1.00 73.06 164 ASN A N 1
ATOM 1307 C CA . ASN A 1 164 ? -13.517 4.753 -5.530 1.00 73.06 164 ASN A CA 1
ATOM 1308 C C . ASN A 1 164 ? -12.148 5.336 -5.885 1.00 73.06 164 ASN A C 1
ATOM 1310 O O . ASN A 1 164 ? -11.153 5.119 -5.193 1.00 73.06 164 ASN A O 1
ATOM 1314 N N . LEU A 1 165 ? -12.105 6.118 -6.967 1.00 73.12 165 LEU A N 1
ATOM 1315 C CA . LEU A 1 165 ? -10.893 6.821 -7.366 1.00 73.12 165 LEU A CA 1
ATOM 1316 C C . LEU A 1 165 ? -10.465 7.767 -6.237 1.00 73.12 165 LEU A C 1
ATOM 1318 O O . LEU A 1 165 ? -11.177 8.715 -5.904 1.00 73.12 165 LEU A O 1
ATOM 1322 N N . CYS A 1 166 ? -9.285 7.527 -5.670 1.00 81.12 166 CYS A N 1
ATOM 1323 C CA . CYS A 1 166 ? -8.679 8.402 -4.676 1.00 81.12 166 CYS A CA 1
ATOM 1324 C C . CYS A 1 166 ? -7.463 9.106 -5.302 1.00 81.12 166 CYS A C 1
ATOM 1326 O O . CYS A 1 166 ? -6.428 8.458 -5.478 1.00 81.12 166 CYS A O 1
ATOM 1328 N N . PRO A 1 167 ? -7.547 10.410 -5.637 1.00 88.12 167 PRO A N 1
ATOM 1329 C CA . PRO A 1 167 ? -6.447 11.137 -6.279 1.00 88.12 167 PRO A CA 1
ATOM 1330 C C . PRO A 1 167 ? -5.134 11.073 -5.493 1.00 88.12 167 PRO A C 1
ATOM 1332 O O . PRO A 1 167 ? -4.069 10.921 -6.080 1.00 88.12 167 PRO A O 1
ATOM 1335 N N . VAL A 1 168 ? -5.225 11.087 -4.161 1.00 89.06 168 VAL A N 1
ATOM 1336 C CA . VAL A 1 168 ? -4.067 11.013 -3.258 1.00 89.06 168 VAL A CA 1
ATOM 1337 C C . VAL A 1 168 ? -3.306 9.688 -3.418 1.00 89.06 168 VAL A C 1
ATOM 1339 O O . VAL A 1 168 ? -2.082 9.673 -3.349 1.00 89.06 168 VAL A O 1
ATOM 1342 N N . VAL A 1 169 ? -4.001 8.576 -3.706 1.00 94.75 169 VAL A N 1
ATOM 1343 C CA . VAL A 1 169 ? -3.360 7.279 -4.010 1.00 94.75 169 VAL A CA 1
ATOM 1344 C C . VAL A 1 169 ? -2.558 7.357 -5.303 1.00 94.75 169 VAL A C 1
ATOM 1346 O O . VAL A 1 169 ? -1.433 6.869 -5.357 1.00 94.75 169 VAL A O 1
ATOM 1349 N N . ILE A 1 170 ? -3.127 7.971 -6.340 1.00 94.62 170 ILE A N 1
ATOM 1350 C CA . ILE A 1 170 ? -2.451 8.123 -7.630 1.00 94.62 170 ILE A CA 1
ATOM 1351 C C . ILE A 1 170 ? -1.197 8.983 -7.479 1.00 94.62 170 ILE A C 1
ATOM 1353 O O . ILE A 1 170 ? -0.128 8.576 -7.927 1.00 94.62 170 ILE A O 1
ATOM 1357 N N . GLU A 1 171 ? -1.318 10.126 -6.803 1.00 95.50 171 GLU A N 1
ATOM 1358 C CA . GLU A 1 171 ? -0.197 11.030 -6.553 1.00 95.50 171 GLU A CA 1
ATOM 1359 C C . GLU A 1 171 ? 0.938 10.323 -5.802 1.00 95.50 171 GLU A C 1
ATOM 1361 O O . GLU A 1 171 ? 2.095 10.401 -6.213 1.00 95.50 171 GLU A O 1
ATOM 1366 N N . PHE A 1 172 ? 0.612 9.572 -4.747 1.00 97.44 172 PHE A N 1
ATOM 1367 C CA . PHE A 1 172 ? 1.587 8.791 -3.989 1.00 97.44 172 PHE A CA 1
ATOM 1368 C C . PHE A 1 172 ? 2.307 7.748 -4.851 1.00 97.44 172 PHE A C 1
ATOM 1370 O O . PHE A 1 172 ? 3.535 7.673 -4.827 1.00 97.44 172 PHE A O 1
ATOM 1377 N N . LEU A 1 173 ? 1.572 6.978 -5.660 1.00 97.50 173 LEU A N 1
ATOM 1378 C CA . LEU A 1 173 ? 2.148 5.922 -6.499 1.00 97.50 173 LEU A CA 1
ATOM 1379 C C . LEU A 1 173 ? 3.065 6.450 -7.612 1.00 97.50 173 LEU A C 1
ATOM 1381 O O . LEU A 1 173 ? 3.864 5.691 -8.160 1.00 97.50 173 LEU A O 1
ATOM 1385 N N . GLN A 1 174 ? 2.981 7.739 -7.939 1.00 96.44 174 GLN A N 1
ATOM 1386 C CA . GLN A 1 174 ? 3.864 8.396 -8.904 1.00 96.44 174 GLN A CA 1
ATOM 1387 C C . GLN A 1 174 ? 5.183 8.891 -8.288 1.00 96.44 174 GLN A C 1
ATOM 1389 O O . GLN A 1 174 ? 6.071 9.332 -9.019 1.00 96.44 174 GLN A O 1
ATOM 1394 N N . LYS A 1 175 ? 5.344 8.832 -6.961 1.00 97.56 175 LYS A N 1
ATOM 1395 C CA . LYS A 1 175 ? 6.545 9.303 -6.259 1.00 97.56 175 LYS A CA 1
ATOM 1396 C C . LYS A 1 175 ? 7.450 8.129 -5.892 1.00 97.56 175 LYS A C 1
ATOM 1398 O O . LYS A 1 175 ? 7.237 7.465 -4.881 1.00 97.56 175 LYS A O 1
ATOM 1403 N N . GLN A 1 176 ? 8.485 7.905 -6.706 1.00 96.31 176 GLN A N 1
ATOM 1404 C CA . GLN A 1 176 ? 9.390 6.752 -6.594 1.00 96.31 176 GLN A CA 1
ATOM 1405 C C . GLN A 1 176 ? 9.960 6.570 -5.180 1.00 96.31 176 GLN A C 1
ATOM 1407 O O . GLN A 1 176 ? 9.824 5.490 -4.617 1.00 96.31 176 GLN A O 1
ATOM 1412 N N . GLY A 1 177 ? 10.522 7.621 -4.571 1.00 97.38 177 GLY A N 1
ATOM 1413 C CA . GLY A 1 177 ? 11.087 7.529 -3.220 1.00 97.38 177 GLY A CA 1
ATOM 1414 C C . GLY A 1 177 ? 10.057 7.068 -2.183 1.00 97.38 177 GLY A C 1
ATOM 1415 O O . GLY A 1 177 ? 10.276 6.097 -1.465 1.00 97.38 177 GLY A O 1
ATOM 1416 N N . ARG A 1 178 ? 8.865 7.670 -2.178 1.00 98.06 178 ARG A N 1
ATOM 1417 C CA . ARG A 1 178 ? 7.785 7.311 -1.240 1.00 98.06 178 ARG A CA 1
ATOM 1418 C C . ARG A 1 178 ? 7.294 5.876 -1.437 1.00 98.06 178 ARG A C 1
ATOM 1420 O O . ARG A 1 178 ? 7.066 5.160 -0.461 1.00 98.06 178 ARG A O 1
ATOM 1427 N N . VAL A 1 179 ? 7.177 5.438 -2.691 1.00 98.19 179 VAL A N 1
ATOM 1428 C CA . VAL A 1 179 ? 6.837 4.052 -3.041 1.00 98.19 179 VAL A CA 1
ATOM 1429 C C . VAL A 1 179 ? 7.888 3.086 -2.507 1.00 98.19 179 VAL A C 1
ATOM 1431 O O . VAL A 1 179 ? 7.540 2.102 -1.858 1.00 98.19 179 VAL A O 1
ATOM 1434 N N . GLU A 1 180 ? 9.168 3.359 -2.744 1.00 97.75 180 GLU A N 1
ATOM 1435 C CA . GLU A 1 180 ? 10.254 2.489 -2.303 1.00 97.75 180 GLU A CA 1
ATOM 1436 C C . GLU A 1 180 ? 10.373 2.438 -0.773 1.00 97.75 180 GLU A C 1
ATOM 1438 O O . GLU A 1 180 ? 10.558 1.358 -0.210 1.00 97.75 180 GLU A O 1
ATOM 1443 N N . ALA A 1 181 ? 10.191 3.573 -0.092 1.00 97.75 181 ALA A N 1
ATOM 1444 C CA . ALA A 1 181 ? 10.113 3.638 1.365 1.00 97.75 181 ALA A CA 1
ATOM 1445 C C . ALA A 1 181 ? 8.955 2.767 1.889 1.00 97.75 181 ALA A C 1
ATOM 1447 O O . ALA A 1 181 ? 9.167 1.866 2.705 1.00 97.75 181 ALA A O 1
ATOM 1448 N N . SER A 1 182 ? 7.744 2.956 1.352 1.00 97.62 182 SER A N 1
ATOM 1449 C CA . SER A 1 182 ? 6.576 2.146 1.716 1.00 97.62 182 SER A CA 1
ATOM 1450 C C . SER A 1 182 ? 6.796 0.651 1.451 1.00 97.62 182 SER A C 1
ATOM 1452 O O . SER A 1 182 ? 6.411 -0.166 2.286 1.00 97.62 182 SER A O 1
ATOM 1454 N N . CYS A 1 183 ? 7.460 0.280 0.351 1.00 96.69 183 CYS A N 1
ATOM 1455 C CA . CYS A 1 183 ? 7.823 -1.110 0.062 1.00 96.69 183 CYS A CA 1
ATOM 1456 C C . CYS A 1 183 ? 8.803 -1.678 1.094 1.00 96.69 183 CYS A C 1
ATOM 1458 O O . CYS A 1 183 ? 8.645 -2.824 1.512 1.00 96.69 183 CYS A O 1
ATOM 1460 N N . GLN A 1 184 ? 9.799 -0.895 1.525 1.00 96.31 184 GLN A N 1
ATOM 1461 C CA . GLN A 1 184 ? 10.729 -1.326 2.567 1.00 96.31 184 GLN A CA 1
ATOM 1462 C C . GLN A 1 184 ? 9.974 -1.642 3.862 1.00 96.31 184 GLN A C 1
ATOM 1464 O O . GLN A 1 184 ? 10.174 -2.717 4.416 1.00 96.31 184 GLN A O 1
ATOM 1469 N N . ALA A 1 185 ? 9.069 -0.764 4.305 1.00 94.50 185 ALA A N 1
ATOM 1470 C CA . ALA A 1 185 ? 8.247 -1.006 5.494 1.00 94.50 185 ALA A CA 1
ATOM 1471 C C . ALA A 1 185 ? 7.345 -2.242 5.358 1.00 94.50 185 ALA A C 1
ATOM 1473 O O . ALA A 1 185 ? 7.280 -3.052 6.274 1.00 94.50 185 ALA A O 1
ATOM 1474 N N . LEU A 1 186 ? 6.712 -2.419 4.198 1.00 94.50 186 LEU A N 1
ATOM 1475 C CA . LEU A 1 186 ? 5.834 -3.555 3.907 1.00 94.50 186 LEU A CA 1
ATOM 1476 C C . LEU A 1 186 ? 6.571 -4.909 3.877 1.00 94.50 186 LEU A C 1
ATOM 1478 O O . LEU A 1 186 ? 6.000 -5.935 4.234 1.00 94.50 186 LEU A O 1
ATOM 1482 N N . MET A 1 187 ? 7.813 -4.945 3.383 1.00 91.69 187 MET A N 1
ATOM 1483 C CA . MET A 1 187 ? 8.503 -6.203 3.057 1.00 91.69 187 MET A CA 1
ATOM 1484 C C . MET A 1 187 ? 9.650 -6.549 4.018 1.00 91.69 187 MET A C 1
ATOM 1486 O O . MET A 1 187 ? 10.062 -7.709 4.085 1.00 91.69 187 MET A O 1
ATOM 1490 N N . ALA A 1 188 ? 10.182 -5.581 4.772 1.00 90.50 188 ALA A N 1
ATOM 1491 C CA . ALA A 1 188 ? 11.288 -5.805 5.700 1.00 90.50 188 ALA A CA 1
ATOM 1492 C C . ALA A 1 188 ? 10.804 -6.428 7.018 1.00 90.50 188 ALA A C 1
ATOM 1494 O O . ALA A 1 188 ? 10.515 -5.752 8.001 1.00 90.50 188 ALA A O 1
ATOM 1495 N N . THR A 1 189 ? 10.777 -7.756 7.075 1.00 73.75 189 THR A N 1
ATOM 1496 C CA . THR A 1 189 ? 10.344 -8.489 8.271 1.00 73.75 189 THR A CA 1
ATOM 1497 C C . THR A 1 189 ? 11.525 -8.998 9.107 1.00 73.75 189 THR A C 1
ATOM 1499 O O . THR A 1 189 ? 12.260 -9.886 8.668 1.00 73.75 189 THR A O 1
ATOM 1502 N N . LYS A 1 190 ? 11.659 -8.538 10.363 1.00 69.00 190 LYS A N 1
ATOM 1503 C CA . LYS A 1 190 ? 12.680 -9.040 11.317 1.00 69.00 190 LYS A CA 1
ATOM 1504 C C . LYS A 1 190 ? 12.617 -10.551 11.545 1.00 69.00 190 LYS A C 1
ATOM 1506 O O . LYS A 1 190 ? 13.640 -11.203 11.726 1.00 69.00 190 LYS A O 1
ATOM 1511 N N . ARG A 1 191 ? 11.403 -11.114 11.532 1.00 56.66 191 ARG A N 1
ATOM 1512 C CA . ARG A 1 191 ? 11.115 -12.501 11.940 1.00 56.66 191 ARG A CA 1
ATOM 1513 C C . ARG A 1 191 ? 11.849 -13.561 11.106 1.00 56.66 191 ARG A C 1
ATOM 1515 O O . ARG A 1 191 ? 12.070 -14.659 11.601 1.00 56.66 191 ARG A O 1
ATOM 1522 N N . TRP A 1 192 ? 12.244 -13.225 9.878 1.00 51.22 192 TRP A N 1
ATOM 1523 C CA . TRP A 1 192 ? 12.844 -14.156 8.915 1.00 51.22 192 TRP A CA 1
ATOM 1524 C C . TRP A 1 192 ? 14.353 -13.947 8.714 1.00 51.22 192 TRP A C 1
ATOM 1526 O O . TRP A 1 192 ? 14.961 -14.585 7.858 1.00 51.22 192 TRP A O 1
ATOM 1536 N N . SER A 1 193 ? 14.983 -13.063 9.496 1.00 55.44 193 SER A N 1
ATOM 1537 C CA . SER A 1 193 ? 16.389 -12.697 9.322 1.00 55.44 193 SER A CA 1
ATOM 1538 C C . SER A 1 193 ? 17.122 -12.606 10.661 1.00 55.44 193 SER A C 1
ATOM 1540 O O . SER A 1 193 ? 17.071 -11.582 11.335 1.00 55.44 193 SER A O 1
ATOM 1542 N N . GLN A 1 194 ? 17.897 -13.639 11.004 1.00 53.62 194 GLN A N 1
ATOM 1543 C CA . GLN A 1 194 ? 18.897 -13.576 12.082 1.00 53.62 194 GLN A CA 1
ATOM 1544 C C . GLN A 1 194 ? 20.185 -12.854 11.632 1.00 53.62 194 GLN A C 1
ATOM 1546 O O . GLN A 1 194 ? 21.285 -13.377 11.774 1.00 53.62 194 GLN A O 1
ATOM 1551 N N . GLY A 1 195 ? 20.063 -11.673 11.018 1.00 57.09 195 GLY A N 1
ATOM 1552 C CA . GLY A 1 195 ? 21.201 -10.970 10.419 1.00 57.09 195 GLY A CA 1
ATOM 1553 C C . GLY A 1 195 ? 21.103 -9.447 10.462 1.00 57.09 195 GLY A C 1
ATOM 1554 O O . GLY A 1 195 ? 20.014 -8.873 10.470 1.00 57.09 195 GLY A O 1
ATOM 1555 N N . THR A 1 196 ? 22.271 -8.805 10.428 1.00 64.75 196 THR A N 1
ATOM 1556 C CA . THR A 1 196 ? 22.517 -7.355 10.545 1.00 64.75 196 THR A CA 1
ATOM 1557 C C . THR A 1 196 ? 22.024 -6.502 9.363 1.00 64.75 196 THR A C 1
ATOM 1559 O O . THR A 1 196 ? 22.244 -5.297 9.372 1.00 64.75 196 THR A O 1
ATOM 1562 N N . THR A 1 197 ? 21.338 -7.078 8.365 1.00 80.81 197 THR A N 1
ATOM 1563 C CA . THR A 1 197 ? 20.933 -6.383 7.117 1.00 80.81 197 THR A CA 1
ATOM 1564 C C . THR A 1 197 ? 19.518 -6.725 6.634 1.00 80.81 197 THR A C 1
ATOM 1566 O O . THR A 1 197 ? 19.229 -6.713 5.435 1.00 80.81 197 THR A O 1
ATOM 1569 N N . TYR A 1 198 ? 18.616 -7.093 7.548 1.00 87.69 198 TYR A N 1
ATOM 1570 C CA . TYR A 1 198 ? 17.264 -7.518 7.183 1.00 87.69 198 TYR A CA 1
ATOM 1571 C C . TYR A 1 198 ? 16.490 -6.448 6.395 1.00 87.69 198 TYR A C 1
ATOM 1573 O O . TYR A 1 198 ? 15.738 -6.813 5.492 1.00 87.69 198 TYR A O 1
ATOM 1581 N N . SER A 1 199 ? 16.692 -5.154 6.677 1.00 91.06 199 SER A N 1
ATOM 1582 C CA . SER A 1 199 ? 15.940 -4.080 6.014 1.00 91.06 199 SER A CA 1
ATOM 1583 C C . SER A 1 199 ? 16.373 -3.821 4.566 1.00 91.06 199 SER A C 1
ATOM 1585 O O . SER A 1 199 ? 15.687 -3.103 3.839 1.00 91.06 199 SER A O 1
ATOM 1587 N N . GLN A 1 200 ? 17.462 -4.453 4.113 1.00 91.38 200 GLN A N 1
ATOM 1588 C CA . GLN A 1 200 ? 17.984 -4.374 2.742 1.00 91.38 200 GLN A CA 1
ATOM 1589 C C . GLN A 1 200 ? 17.681 -5.641 1.934 1.00 91.38 200 GLN A C 1
ATOM 1591 O O . GLN A 1 200 ? 17.898 -5.659 0.722 1.00 91.38 200 GLN A O 1
ATOM 1596 N N . LYS A 1 201 ? 17.147 -6.696 2.566 1.00 89.62 201 LYS A N 1
ATOM 1597 C CA . LYS A 1 201 ? 16.691 -7.927 1.896 1.00 89.62 201 LYS A CA 1
ATOM 1598 C C . LYS A 1 201 ? 15.288 -7.755 1.300 1.00 89.62 201 LYS A C 1
ATOM 1600 O O . LYS A 1 201 ? 14.400 -8.571 1.525 1.00 89.62 201 LYS A O 1
ATOM 1605 N N . ILE A 1 202 ? 15.104 -6.666 0.562 1.00 92.19 202 ILE A N 1
ATOM 1606 C CA . ILE A 1 202 ? 13.860 -6.275 -0.104 1.00 92.19 202 ILE A CA 1
ATOM 1607 C C . ILE A 1 202 ? 14.156 -5.925 -1.570 1.00 92.19 202 ILE A C 1
ATOM 1609 O O . ILE A 1 202 ? 15.297 -5.579 -1.901 1.00 92.19 202 ILE A O 1
ATOM 1613 N N . PRO A 1 203 ? 13.170 -6.026 -2.477 1.00 92.62 203 PRO A N 1
ATOM 1614 C CA . PRO A 1 203 ? 13.346 -5.587 -3.859 1.00 92.62 203 PRO A CA 1
ATOM 1615 C C . PRO A 1 203 ? 13.624 -4.080 -3.936 1.00 92.62 203 PRO A C 1
ATOM 1617 O O . PRO A 1 203 ? 12.932 -3.273 -3.319 1.00 92.62 203 PRO A O 1
ATOM 1620 N N . LYS A 1 204 ? 14.619 -3.693 -4.738 1.00 93.88 204 LYS A N 1
ATOM 1621 C CA . LYS A 1 204 ? 14.877 -2.288 -5.114 1.00 93.88 204 LYS A CA 1
ATOM 1622 C C . LYS A 1 204 ? 14.100 -1.925 -6.383 1.00 93.88 204 LYS A C 1
ATOM 1624 O O . LYS A 1 204 ? 13.608 -2.830 -7.047 1.00 93.88 204 LYS A O 1
ATOM 1629 N N . GLN A 1 205 ? 14.029 -0.644 -6.758 1.00 95.25 205 GLN A N 1
ATOM 1630 C CA . GLN A 1 205 ? 13.357 -0.198 -7.995 1.00 95.25 205 GLN A CA 1
ATOM 1631 C C . GLN A 1 205 ? 11.869 -0.589 -8.050 1.00 95.25 205 GLN A C 1
ATOM 1633 O O . GLN A 1 205 ? 11.302 -0.820 -9.117 1.00 95.25 205 GLN A O 1
ATOM 1638 N N . MET A 1 206 ? 11.225 -0.686 -6.886 1.00 96.44 206 MET A N 1
ATOM 1639 C CA . MET A 1 206 ? 9.786 -0.913 -6.809 1.00 96.44 206 MET A CA 1
ATOM 1640 C C . MET A 1 206 ? 9.052 0.313 -7.345 1.00 96.44 206 MET A C 1
ATOM 1642 O O . MET A 1 206 ? 9.377 1.436 -6.979 1.00 96.44 206 MET A O 1
ATOM 1646 N N . THR A 1 207 ? 8.053 0.105 -8.198 1.00 97.50 207 THR A N 1
ATOM 1647 C CA . THR A 1 207 ? 7.270 1.196 -8.803 1.00 97.50 207 THR A CA 1
ATOM 1648 C C . THR A 1 207 ? 5.840 1.197 -8.281 1.00 97.50 207 THR A C 1
ATOM 1650 O O . THR A 1 207 ? 5.355 0.192 -7.754 1.00 97.50 207 THR A O 1
ATOM 1653 N N . GLY A 1 208 ? 5.122 2.307 -8.476 1.00 97.75 208 GLY A N 1
ATOM 1654 C CA . GLY A 1 208 ? 3.709 2.384 -8.109 1.00 97.75 208 GLY A CA 1
ATOM 1655 C C . GLY A 1 208 ? 2.854 1.298 -8.768 1.00 97.75 208 GLY A C 1
ATOM 1656 O O . GLY A 1 208 ? 1.907 0.802 -8.161 1.00 97.75 208 GLY A O 1
ATOM 1657 N N . LEU A 1 209 ? 3.226 0.855 -9.975 1.00 98.12 209 LEU A N 1
ATOM 1658 C CA . LEU A 1 209 ? 2.519 -0.215 -10.679 1.00 98.12 209 LEU A CA 1
ATOM 1659 C C . LEU A 1 209 ? 2.694 -1.575 -9.982 1.00 98.12 209 LEU A C 1
ATOM 1661 O O . LEU A 1 209 ? 1.738 -2.343 -9.913 1.00 98.12 209 LEU A O 1
ATOM 1665 N N . HIS A 1 210 ? 3.864 -1.844 -9.390 1.00 98.31 210 HIS A N 1
ATOM 1666 C CA . HIS A 1 210 ? 4.071 -3.041 -8.571 1.00 98.31 210 HIS A CA 1
ATOM 1667 C C . HIS A 1 210 ? 3.190 -3.037 -7.318 1.00 98.31 210 HIS A C 1
ATOM 1669 O O . HIS A 1 210 ? 2.563 -4.050 -7.023 1.00 98.31 210 HIS A O 1
ATOM 1675 N N . LEU A 1 211 ? 3.100 -1.910 -6.599 1.00 98.06 211 LEU A N 1
ATOM 1676 C CA . LEU A 1 211 ? 2.236 -1.802 -5.415 1.00 98.06 211 LEU A CA 1
ATOM 1677 C C . LEU A 1 211 ? 0.747 -1.875 -5.773 1.00 98.06 211 LEU A C 1
ATOM 1679 O O . LEU A 1 211 ? -0.008 -2.577 -5.102 1.00 98.06 211 LEU A O 1
ATOM 1683 N N . GLY A 1 212 ? 0.326 -1.202 -6.848 1.00 97.56 212 GLY A N 1
ATOM 1684 C CA . GLY A 1 212 ? -1.042 -1.300 -7.359 1.00 97.56 212 GLY A CA 1
ATOM 1685 C C . GLY A 1 212 ? -1.417 -2.742 -7.707 1.00 97.56 212 GLY A C 1
ATOM 1686 O O . GLY A 1 212 ? -2.500 -3.200 -7.341 1.00 97.56 212 GLY A O 1
ATOM 1687 N N . ALA A 1 213 ? -0.494 -3.482 -8.330 1.00 98.31 213 ALA A N 1
ATOM 1688 C CA . ALA A 1 213 ? -0.668 -4.894 -8.645 1.00 98.31 213 ALA A CA 1
ATOM 1689 C C . ALA A 1 213 ? -0.618 -5.812 -7.416 1.00 98.31 213 ALA A C 1
ATOM 1691 O O . ALA A 1 213 ? -1.402 -6.750 -7.344 1.00 98.31 213 ALA A O 1
ATOM 1692 N N . TYR A 1 214 ? 0.248 -5.531 -6.439 1.00 98.25 214 TYR A N 1
ATOM 1693 C CA . TYR A 1 214 ? 0.341 -6.271 -5.176 1.00 98.25 214 TYR A CA 1
ATOM 1694 C C . TYR A 1 214 ? -0.947 -6.173 -4.355 1.00 98.25 214 TYR A C 1
ATOM 1696 O O . TYR A 1 214 ? -1.427 -7.179 -3.845 1.00 98.25 214 TYR A O 1
ATOM 1704 N N . PHE A 1 215 ? -1.518 -4.970 -4.243 1.00 96.81 215 PHE A N 1
ATOM 1705 C CA . PHE A 1 215 ? -2.739 -4.740 -3.470 1.00 96.81 215 PHE A CA 1
ATOM 1706 C C . PHE A 1 215 ? -4.025 -4.982 -4.262 1.00 96.81 215 PHE A C 1
ATOM 1708 O O . PHE A 1 215 ? -5.089 -5.066 -3.651 1.00 96.81 215 PHE A O 1
ATOM 1715 N N . GLY A 1 216 ? -3.963 -5.083 -5.590 1.00 96.75 216 GLY A N 1
ATOM 1716 C CA . GLY A 1 216 ? -5.136 -5.299 -6.435 1.00 96.75 216 GLY A CA 1
ATOM 1717 C C . GLY A 1 216 ? -6.007 -4.050 -6.595 1.00 96.75 216 GLY A C 1
ATOM 1718 O O . GLY A 1 216 ? -7.227 -4.141 -6.491 1.00 96.75 216 GLY A O 1
ATOM 1719 N N . ILE A 1 217 ? -5.390 -2.880 -6.775 1.00 95.62 217 ILE A N 1
ATOM 1720 C CA . ILE A 1 217 ? -6.086 -1.587 -6.873 1.00 95.62 217 ILE A CA 1
ATOM 1721 C C . ILE A 1 217 ? -6.344 -1.271 -8.351 1.00 95.62 217 ILE A C 1
ATOM 1723 O O . ILE A 1 217 ? -5.522 -0.651 -9.030 1.00 95.62 217 ILE A O 1
ATOM 1727 N N . ASP A 1 218 ? -7.493 -1.718 -8.843 1.00 94.62 218 ASP A N 1
ATOM 1728 C CA . ASP A 1 218 ? -7.938 -1.645 -10.238 1.00 94.62 218 ASP A CA 1
ATOM 1729 C C . ASP A 1 218 ? -7.817 -0.256 -10.868 1.00 94.62 218 ASP A C 1
ATOM 1731 O O . ASP A 1 218 ? -7.149 -0.103 -11.894 1.00 94.62 218 ASP A O 1
ATOM 1735 N N . TYR A 1 219 ? -8.391 0.770 -10.242 1.00 93.19 219 TYR A N 1
ATOM 1736 C CA . TYR A 1 219 ? -8.364 2.128 -10.777 1.00 93.19 219 TYR A CA 1
ATOM 1737 C C . TYR A 1 219 ? -6.933 2.672 -10.869 1.00 93.19 219 TYR A C 1
ATOM 1739 O O . TYR A 1 219 ? -6.600 3.403 -11.803 1.00 93.19 219 TYR A O 1
ATOM 1747 N N . ALA A 1 220 ? -6.071 2.312 -9.912 1.00 95.19 220 ALA A N 1
ATOM 1748 C CA . ALA A 1 220 ? -4.701 2.801 -9.856 1.00 95.19 220 ALA A CA 1
ATOM 1749 C C . ALA A 1 220 ? -3.839 2.132 -10.923 1.00 95.19 220 ALA A C 1
ATOM 1751 O O . ALA A 1 220 ? -3.090 2.814 -11.620 1.00 95.19 220 ALA A O 1
ATOM 1752 N N . VAL A 1 221 ? -3.991 0.818 -11.108 1.00 97.00 221 VAL A N 1
ATOM 1753 C CA . VAL A 1 221 ? -3.314 0.083 -12.182 1.00 97.00 221 VAL A CA 1
ATOM 1754 C C . VAL A 1 221 ? -3.756 0.608 -13.548 1.00 97.00 221 VAL A C 1
ATOM 1756 O O . VAL A 1 221 ? -2.908 0.917 -14.382 1.00 97.00 221 VAL A O 1
ATOM 1759 N N . GLN A 1 222 ? -5.063 0.784 -13.770 1.00 95.69 222 GLN A N 1
ATOM 1760 C CA . GLN A 1 222 ? -5.581 1.338 -15.026 1.00 95.69 222 GLN A CA 1
ATOM 1761 C C . GLN A 1 222 ? -5.006 2.725 -15.321 1.00 95.69 222 GLN A C 1
ATOM 1763 O O . GLN A 1 222 ? -4.569 2.972 -16.448 1.00 95.69 222 GLN A O 1
ATOM 1768 N N . PHE A 1 223 ? -4.979 3.603 -14.313 1.00 95.38 223 PHE A N 1
ATOM 1769 C CA . PHE A 1 223 ? -4.430 4.946 -14.443 1.00 95.38 223 PHE A CA 1
ATOM 1770 C C . PHE A 1 223 ? -2.933 4.915 -14.768 1.00 95.38 223 PHE A C 1
ATOM 1772 O O . PHE A 1 223 ? -2.498 5.558 -15.719 1.00 95.38 223 PHE A O 1
ATOM 1779 N N . LEU A 1 224 ? -2.135 4.144 -14.027 1.00 96.19 224 LEU A N 1
ATOM 1780 C CA . LEU A 1 224 ? -0.686 4.080 -14.234 1.00 96.19 224 LEU A CA 1
ATOM 1781 C C . LEU A 1 224 ? -0.321 3.498 -15.605 1.00 96.19 224 LEU A C 1
ATOM 1783 O O . LEU A 1 224 ? 0.620 3.977 -16.230 1.00 96.19 224 LEU A O 1
ATOM 1787 N N . LEU A 1 225 ? -1.086 2.531 -16.112 1.00 96.81 225 LEU A N 1
ATOM 1788 C CA . LEU A 1 225 ? -0.888 1.954 -17.446 1.00 96.81 225 LEU A CA 1
ATOM 1789 C C . LEU A 1 225 ? -1.301 2.888 -18.594 1.00 96.81 225 LEU A C 1
ATOM 1791 O O . LEU A 1 225 ? -1.061 2.557 -19.751 1.00 96.81 225 LEU A O 1
ATOM 1795 N N . SER A 1 226 ? -1.942 4.029 -18.316 1.00 94.06 226 SER A N 1
ATOM 1796 C CA . SER A 1 226 ? -2.271 5.010 -19.363 1.00 94.06 226 SER A CA 1
ATOM 1797 C C . SER A 1 226 ? -1.041 5.746 -19.902 1.00 94.06 226 SER A C 1
ATOM 1799 O O . SER A 1 226 ? -1.069 6.247 -21.024 1.00 94.06 226 SER A O 1
ATOM 1801 N N . SER A 1 227 ? 0.037 5.800 -19.117 1.00 89.88 227 SER A N 1
ATOM 1802 C CA . SER A 1 227 ? 1.246 6.565 -19.435 1.00 89.88 227 SER A CA 1
ATOM 1803 C C . SER A 1 227 ? 2.556 5.814 -19.185 1.00 89.88 227 SER A C 1
ATOM 1805 O O . SER A 1 227 ? 3.619 6.360 -19.470 1.00 89.88 227 SER A O 1
ATOM 1807 N N . ASN A 1 228 ? 2.508 4.572 -18.687 1.00 92.25 228 ASN A N 1
ATOM 1808 C CA . ASN A 1 228 ? 3.692 3.777 -18.353 1.00 92.25 228 ASN A CA 1
ATOM 1809 C C . ASN A 1 228 ? 3.671 2.389 -19.011 1.00 92.25 228 ASN A C 1
ATOM 1811 O O . ASN A 1 228 ? 2.611 1.850 -19.324 1.00 92.25 228 ASN A O 1
ATOM 1815 N N . SER A 1 229 ? 4.860 1.796 -19.160 1.00 94.69 229 SER A N 1
ATOM 1816 C CA . SER A 1 229 ? 5.031 0.395 -19.573 1.00 94.69 229 SER A CA 1
ATOM 1817 C C . SER A 1 229 ? 4.381 -0.570 -18.564 1.00 94.69 229 SER A C 1
ATOM 1819 O O . SER A 1 229 ? 4.461 -0.306 -17.359 1.00 94.69 229 SER A O 1
ATOM 1821 N N . PRO A 1 230 ? 3.784 -1.693 -19.013 1.00 96.25 230 PRO A N 1
ATOM 1822 C CA . PRO A 1 230 ? 3.205 -2.703 -18.127 1.00 96.25 230 PRO A CA 1
ATOM 1823 C C . PRO A 1 230 ? 4.240 -3.594 -17.417 1.00 96.25 230 PRO A C 1
ATOM 1825 O O . PRO A 1 230 ? 3.893 -4.218 -16.414 1.00 96.25 230 PRO A O 1
ATOM 1828 N N . ASP A 1 231 ? 5.499 -3.615 -17.880 1.00 96.06 2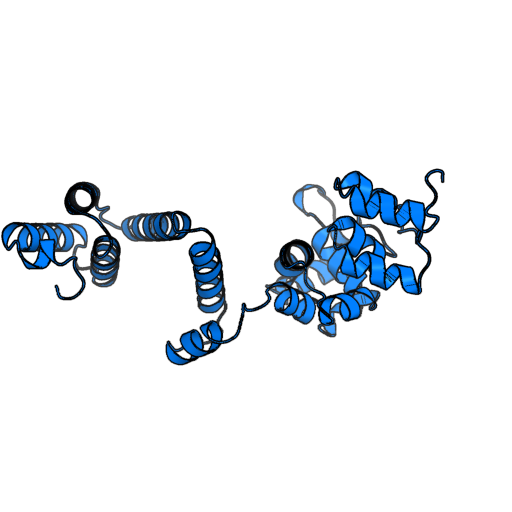31 ASP A N 1
ATOM 1829 C CA . ASP A 1 231 ? 6.558 -4.524 -17.403 1.00 96.06 231 ASP A CA 1
ATOM 1830 C C . ASP A 1 231 ? 7.781 -3.816 -16.774 1.00 96.06 231 ASP A C 1
ATOM 1832 O O . ASP A 1 231 ? 8.927 -4.144 -17.109 1.00 96.06 231 ASP A O 1
ATOM 1836 N N . PRO A 1 232 ? 7.626 -2.827 -15.871 1.00 96.44 232 PRO A N 1
ATOM 1837 C CA . PRO A 1 232 ? 8.769 -2.395 -15.080 1.00 96.44 232 PRO A CA 1
ATOM 1838 C C . PRO A 1 232 ? 9.283 -3.592 -14.272 1.00 96.44 232 PRO A C 1
ATOM 1840 O O . PRO A 1 232 ? 8.491 -4.366 -13.745 1.00 96.44 232 PRO A O 1
ATOM 1843 N N . LYS A 1 233 ? 10.602 -3.740 -14.163 1.00 96.12 233 LYS A N 1
ATOM 1844 C CA . LYS A 1 233 ? 11.224 -4.821 -13.394 1.00 96.12 233 LYS A CA 1
ATOM 1845 C C . LYS A 1 233 ? 11.760 -4.281 -12.079 1.00 96.12 233 LYS A C 1
ATOM 1847 O O . LYS A 1 233 ? 12.507 -3.304 -12.082 1.00 96.12 233 LYS A O 1
ATOM 1852 N N . ASP A 1 234 ? 11.409 -4.928 -10.974 1.00 95.75 234 ASP A N 1
ATOM 1853 C CA . ASP A 1 234 ? 12.055 -4.673 -9.689 1.00 95.75 234 ASP A CA 1
ATOM 1854 C C . ASP A 1 234 ? 13.495 -5.235 -9.659 1.00 95.75 234 ASP A C 1
ATOM 1856 O O . ASP A 1 234 ? 13.986 -5.867 -10.599 1.00 95.75 234 ASP A O 1
ATOM 1860 N N . GLY A 1 235 ? 14.197 -5.030 -8.545 1.00 94.44 235 GLY A N 1
ATOM 1861 C CA . GLY A 1 235 ? 15.570 -5.497 -8.339 1.00 94.44 235 GLY A CA 1
ATOM 1862 C C . GLY A 1 235 ? 15.742 -7.022 -8.342 1.00 94.44 235 GLY A C 1
ATOM 1863 O O . GLY A 1 235 ? 16.876 -7.494 -8.375 1.00 94.44 235 GLY A O 1
ATOM 1864 N N . TYR A 1 236 ? 14.651 -7.791 -8.325 1.00 94.06 236 TYR A N 1
ATOM 1865 C CA . TYR A 1 236 ? 14.636 -9.247 -8.480 1.00 94.06 236 TYR A CA 1
ATOM 1866 C C . TYR A 1 236 ? 14.106 -9.687 -9.847 1.00 94.06 236 TYR A C 1
ATOM 1868 O O . TYR A 1 236 ? 13.826 -10.869 -10.034 1.00 94.06 236 TYR A O 1
ATOM 1876 N N . ARG A 1 237 ? 13.990 -8.758 -10.805 1.00 94.88 237 ARG A N 1
ATOM 1877 C CA . ARG A 1 237 ? 13.410 -8.982 -12.135 1.00 94.88 237 ARG A CA 1
ATOM 1878 C C . ARG A 1 237 ? 11.949 -9.434 -12.108 1.00 94.88 237 ARG A C 1
ATOM 1880 O O . ARG A 1 237 ? 11.496 -10.125 -13.010 1.00 94.88 237 ARG A O 1
ATOM 1887 N N . ARG A 1 238 ? 11.199 -9.065 -11.075 1.00 95.69 238 ARG A N 1
ATOM 1888 C CA . ARG A 1 238 ? 9.759 -9.319 -11.030 1.00 95.69 238 ARG A CA 1
ATOM 1889 C C . ARG A 1 238 ? 9.039 -8.133 -11.644 1.00 95.69 238 ARG A C 1
ATOM 1891 O O . ARG A 1 238 ? 9.422 -6.994 -11.407 1.00 95.69 238 ARG A O 1
ATOM 1898 N N . THR A 1 239 ? 7.996 -8.425 -12.404 1.00 97.31 239 THR A N 1
ATOM 1899 C CA . THR A 1 239 ? 7.099 -7.438 -13.020 1.00 97.31 239 THR A CA 1
ATOM 1900 C C . THR A 1 239 ? 5.813 -7.293 -12.204 1.00 97.31 239 THR A C 1
ATOM 1902 O O . THR A 1 239 ? 5.503 -8.179 -11.401 1.00 97.31 239 THR A O 1
ATOM 1905 N N . PRO A 1 240 ? 4.988 -6.253 -12.426 1.00 98.00 240 PRO A N 1
ATOM 1906 C CA . PRO A 1 240 ? 3.671 -6.140 -11.801 1.00 98.00 240 PRO A CA 1
ATOM 1907 C C . PRO A 1 240 ? 2.802 -7.391 -11.987 1.00 98.00 240 PRO A C 1
ATOM 1909 O O . PRO A 1 240 ? 2.075 -7.771 -11.070 1.00 98.00 240 PRO A O 1
ATOM 1912 N N . LEU A 1 241 ? 2.938 -8.094 -13.120 1.00 97.94 241 LEU A N 1
ATOM 1913 C CA . LEU A 1 241 ? 2.228 -9.348 -13.383 1.00 97.94 241 LEU A CA 1
ATOM 1914 C C . LEU A 1 241 ? 2.602 -10.453 -12.381 1.00 97.94 241 LEU A C 1
ATOM 1916 O O . LEU A 1 241 ? 1.721 -11.187 -11.929 1.00 97.94 241 LEU A O 1
ATOM 1920 N N . HIS A 1 242 ? 3.872 -10.539 -11.967 1.00 97.31 242 HIS A N 1
ATOM 1921 C CA . HIS A 1 242 ? 4.309 -11.482 -10.931 1.00 97.31 242 HIS A CA 1
ATOM 1922 C C . HIS A 1 242 ? 3.623 -11.197 -9.587 1.00 97.31 242 HIS A C 1
ATOM 1924 O O . HIS A 1 242 ? 3.192 -12.124 -8.901 1.00 97.31 242 HIS A O 1
ATOM 1930 N N . PHE A 1 243 ? 3.490 -9.918 -9.218 1.00 97.44 243 PHE A N 1
ATOM 1931 C CA . PHE A 1 243 ? 2.844 -9.512 -7.968 1.00 97.44 243 PHE A CA 1
ATOM 1932 C C . PHE A 1 243 ? 1.330 -9.743 -8.005 1.00 97.44 243 PHE A C 1
ATOM 1934 O O . PHE A 1 243 ? 0.793 -10.298 -7.046 1.00 97.44 243 PHE A O 1
ATOM 1941 N N . ALA A 1 244 ? 0.653 -9.389 -9.102 1.00 98.06 244 ALA A N 1
ATOM 1942 C CA . ALA A 1 244 ? -0.778 -9.652 -9.268 1.00 98.06 244 ALA A CA 1
ATOM 1943 C C . ALA A 1 244 ? -1.081 -11.157 -9.204 1.00 98.06 244 ALA A C 1
ATOM 1945 O O . ALA A 1 244 ? -1.968 -11.583 -8.463 1.00 98.06 244 ALA A O 1
ATOM 1946 N N . SER A 1 245 ? -0.294 -11.970 -9.916 1.00 97.00 245 SER A N 1
ATOM 1947 C CA . SER A 1 245 ? -0.454 -13.429 -9.945 1.00 97.00 245 SER A CA 1
ATOM 1948 C C . SER A 1 245 ? -0.199 -14.057 -8.574 1.00 97.00 245 SER A C 1
ATOM 1950 O O . SER A 1 245 ? -1.000 -14.861 -8.105 1.00 97.00 245 SER A O 1
ATOM 1952 N N . GLY A 1 246 ? 0.877 -13.648 -7.889 1.00 95.81 246 GLY A N 1
ATOM 1953 C CA . GLY A 1 246 ? 1.229 -14.163 -6.563 1.00 95.81 246 GLY A CA 1
ATOM 1954 C C . GLY A 1 246 ? 0.219 -13.820 -5.461 1.00 95.81 246 GLY A C 1
ATOM 1955 O O . GLY A 1 246 ? 0.119 -14.561 -4.488 1.00 95.81 246 GLY A O 1
ATOM 1956 N N . ASN A 1 247 ? -0.548 -12.735 -5.621 1.00 95.19 247 ASN A N 1
ATOM 1957 C CA . ASN A 1 247 ? -1.579 -12.304 -4.667 1.00 95.19 247 ASN A CA 1
ATOM 1958 C C . ASN A 1 247 ? -3.011 -12.667 -5.103 1.00 95.19 247 ASN A C 1
ATOM 1960 O O . ASN A 1 247 ? -3.972 -12.309 -4.422 1.00 95.19 247 ASN A O 1
ATOM 1964 N N . GLY A 1 248 ? -3.174 -13.391 -6.217 1.00 96.38 248 GLY A N 1
ATOM 1965 C CA . GLY A 1 248 ? -4.483 -13.843 -6.697 1.00 96.38 248 GLY A CA 1
ATOM 1966 C C . GLY A 1 248 ? -5.370 -12.729 -7.264 1.00 96.38 248 GLY A C 1
ATOM 1967 O O . GLY A 1 248 ? -6.592 -12.833 -7.216 1.00 96.38 248 GLY A O 1
ATOM 1968 N N . HIS A 1 249 ? -4.783 -11.652 -7.787 1.00 97.50 249 HIS A N 1
ATOM 1969 C CA . HIS A 1 249 ? -5.507 -10.534 -8.399 1.00 97.50 249 HIS A CA 1
ATOM 1970 C C . HIS A 1 249 ? -5.707 -10.776 -9.897 1.00 97.50 249 HIS A C 1
ATOM 1972 O O . HIS A 1 249 ? -5.036 -10.170 -10.734 1.00 97.50 249 HIS A O 1
ATOM 1978 N N . PHE A 1 250 ? -6.621 -11.698 -10.218 1.00 96.81 250 PHE A N 1
ATOM 1979 C CA . PHE A 1 250 ? -6.876 -12.184 -11.578 1.00 96.81 250 PHE A CA 1
ATOM 1980 C C . PHE A 1 250 ? -7.222 -11.058 -12.559 1.00 96.81 250 PHE A C 1
ATOM 1982 O O . PHE A 1 250 ? -6.629 -10.976 -13.630 1.00 96.81 250 PHE A O 1
ATOM 1989 N N . GLU A 1 251 ? -8.114 -10.147 -12.176 1.00 96.75 251 GLU A N 1
ATOM 1990 C CA . GLU A 1 251 ? -8.553 -9.032 -13.022 1.00 96.75 251 GLU A CA 1
ATOM 1991 C C . GLU A 1 251 ? -7.393 -8.084 -13.356 1.00 96.75 251 GLU A C 1
ATOM 1993 O O . GLU A 1 251 ? -7.305 -7.558 -14.463 1.00 96.75 251 GLU A O 1
ATOM 1998 N N . ILE A 1 252 ? -6.463 -7.904 -12.415 1.00 98.00 252 ILE A N 1
ATOM 1999 C CA . ILE A 1 252 ? -5.260 -7.095 -12.621 1.00 98.00 252 ILE A CA 1
ATOM 2000 C C . ILE A 1 252 ? -4.255 -7.814 -13.515 1.00 98.00 252 ILE A C 1
ATOM 2002 O O . ILE A 1 252 ? -3.662 -7.186 -14.388 1.00 98.00 252 ILE A O 1
ATOM 2006 N N . ALA A 1 253 ? -4.061 -9.119 -13.315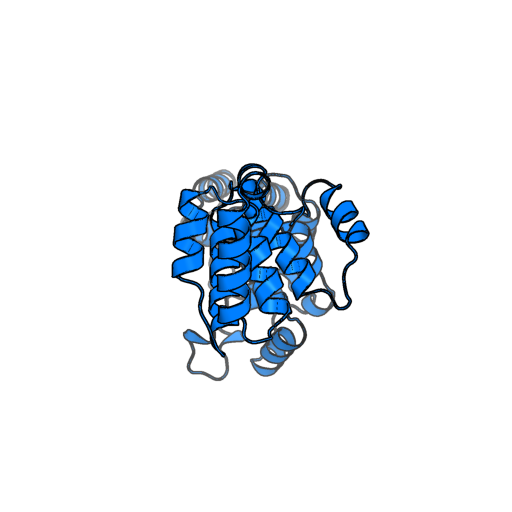 1.00 97.88 253 ALA A N 1
ATOM 2007 C CA . ALA A 1 253 ? -3.195 -9.921 -14.170 1.00 97.88 253 ALA A CA 1
ATOM 2008 C C . ALA A 1 253 ? -3.695 -9.899 -15.622 1.00 97.88 253 ALA A C 1
ATOM 2010 O O . ALA A 1 253 ? -2.914 -9.618 -16.528 1.00 97.88 253 ALA A O 1
ATOM 2011 N N . GLN A 1 254 ? -5.001 -10.095 -15.831 1.00 97.56 254 GLN A N 1
ATOM 2012 C CA . GLN A 1 254 ? -5.623 -10.002 -17.150 1.00 97.56 254 GLN A CA 1
ATOM 2013 C C . GLN A 1 254 ? -5.431 -8.611 -17.761 1.00 97.56 254 GLN A C 1
ATOM 2015 O O . GLN A 1 254 ? -4.971 -8.500 -18.893 1.00 97.56 254 GLN A O 1
ATOM 2020 N N . LEU A 1 255 ? -5.688 -7.547 -16.992 1.00 97.62 255 LEU A N 1
ATOM 2021 C CA . LEU A 1 255 ? -5.477 -6.174 -17.447 1.00 97.62 255 LEU A CA 1
ATOM 2022 C C . LEU A 1 255 ? -4.026 -5.917 -17.880 1.00 97.62 255 LEU A C 1
ATOM 2024 O O . LEU A 1 255 ? -3.798 -5.237 -18.875 1.00 97.62 255 LEU A O 1
ATOM 2028 N N . LEU A 1 256 ? -3.038 -6.434 -17.149 1.00 97.88 256 LEU A N 1
ATOM 2029 C CA . LEU A 1 256 ? -1.628 -6.289 -17.514 1.00 97.88 256 LEU A CA 1
ATOM 2030 C C . LEU A 1 256 ? -1.317 -7.008 -18.836 1.00 97.88 256 LEU A C 1
ATOM 2032 O O . LEU A 1 256 ? -0.669 -6.421 -19.702 1.00 97.88 256 LEU A O 1
ATOM 2036 N N . LEU A 1 257 ? -1.823 -8.230 -19.026 1.00 96.81 257 LEU A N 1
ATOM 2037 C CA . LEU A 1 257 ? -1.659 -8.997 -20.268 1.00 96.81 257 LEU A CA 1
ATOM 2038 C C . LEU A 1 257 ? -2.311 -8.304 -21.466 1.00 96.81 257 LEU A C 1
ATOM 2040 O O . LEU A 1 257 ? -1.684 -8.171 -22.516 1.00 96.81 257 LEU A O 1
ATOM 2044 N N . ASP A 1 258 ? -3.524 -7.782 -21.288 1.00 96.12 258 ASP A N 1
ATOM 2045 C CA . ASP A 1 258 ? -4.242 -7.032 -22.323 1.00 96.12 258 ASP A CA 1
ATOM 2046 C C . ASP A 1 258 ? -3.488 -5.753 -22.732 1.00 96.12 258 ASP A C 1
ATOM 2048 O O . ASP A 1 258 ? -3.645 -5.248 -23.844 1.00 96.12 258 ASP A O 1
ATOM 2052 N N . ARG A 1 259 ? -2.640 -5.224 -21.839 1.00 96.06 259 ARG A N 1
ATOM 2053 C CA . ARG A 1 259 ? -1.761 -4.070 -22.087 1.00 96.06 259 ARG A CA 1
ATOM 2054 C C . ARG A 1 259 ? -0.370 -4.459 -22.592 1.00 96.06 259 ARG A C 1
ATOM 2056 O O . ARG A 1 259 ? 0.466 -3.575 -22.754 1.00 96.06 259 ARG A O 1
ATOM 2063 N N . GLY A 1 260 ? -0.136 -5.738 -22.885 1.00 94.31 260 GLY A N 1
ATOM 2064 C CA . GLY A 1 260 ? 1.104 -6.237 -23.476 1.00 94.31 260 GLY A CA 1
ATOM 2065 C C . GLY A 1 260 ? 2.175 -6.651 -22.469 1.00 94.31 260 GLY A C 1
ATOM 2066 O O . GLY A 1 260 ? 3.345 -6.693 -22.844 1.00 94.31 260 GLY A O 1
ATOM 2067 N N . ALA A 1 261 ? 1.806 -6.938 -21.214 1.00 94.31 261 ALA A N 1
ATOM 2068 C CA . ALA A 1 261 ? 2.734 -7.525 -20.250 1.00 94.31 261 ALA A CA 1
ATOM 2069 C C . ALA A 1 261 ? 3.236 -8.896 -20.726 1.00 94.31 261 ALA A C 1
ATOM 2071 O O . ALA A 1 261 ? 2.453 -9.751 -21.151 1.00 94.31 261 ALA A O 1
ATOM 2072 N N . ASN A 1 262 ? 4.539 -9.128 -20.623 1.00 91.12 262 ASN A N 1
ATOM 2073 C CA . ASN A 1 262 ? 5.166 -10.370 -21.050 1.00 91.12 262 ASN A CA 1
ATOM 2074 C C . ASN A 1 262 ? 5.026 -11.464 -19.982 1.00 91.12 262 ASN A C 1
ATOM 2076 O O . ASN A 1 262 ? 5.300 -11.257 -18.801 1.00 91.12 262 ASN A O 1
ATOM 2080 N N . ILE A 1 263 ? 4.638 -12.664 -20.425 1.00 83.38 263 ILE A N 1
ATOM 2081 C CA . ILE A 1 263 ? 4.513 -13.865 -19.576 1.00 83.38 263 ILE A CA 1
ATOM 2082 C C . ILE A 1 263 ? 5.859 -14.597 -19.446 1.00 83.38 263 ILE A C 1
ATOM 2084 O O . ILE A 1 263 ? 6.081 -15.348 -18.498 1.00 83.38 263 ILE A O 1
ATOM 2088 N N . VAL A 1 264 ? 6.751 -14.396 -20.416 1.00 68.75 264 VAL A N 1
ATOM 2089 C CA . VAL A 1 264 ? 8.032 -15.095 -20.552 1.00 68.75 264 VAL A CA 1
ATOM 2090 C C . VAL A 1 264 ? 9.151 -14.068 -20.424 1.00 68.75 264 VAL A C 1
ATOM 2092 O O . VAL A 1 264 ? 9.226 -13.139 -21.228 1.00 68.75 264 VAL A O 1
ATOM 2095 N N . GLU A 1 265 ? 9.988 -14.225 -19.400 1.00 54.44 265 GLU A N 1
ATOM 2096 C CA . GLU A 1 265 ? 11.263 -13.509 -19.252 1.00 54.44 265 GLU A CA 1
ATOM 2097 C C . GLU A 1 265 ? 12.454 -14.348 -19.706 1.00 54.44 265 GLU A C 1
ATOM 2099 O O . GLU A 1 265 ? 12.452 -15.573 -19.445 1.00 54.44 265 GLU A O 1
#

Foldseek 3Di:
DVLADVVCVVDPVSVVLLVVLLCVQCVPVVVLSVLLRVLRSPDDPVVNVVSSVPQHHDDCNVVVSVVVVLVVLVPDDPVSVVVVVVVVVCCVPDPDHDDPVNVVVVVPDPDPQVLLVLLVLLVDPVQLQAADPWPVSLVVCCVVRVCLLVSLQPNLLSLQVVLDDDVSLLVSQQRQSSQRSSQLSNQQDPVVDPDRGSSVPGWAPDGSLLVCLLSLNVVNNVVCLVPDQQADQINVGDGSLNNNVVNVNVVSNVVSVVSPDDPDD

Secondary structure (DSSP, 8-state):
-TTS-HHHHT-HHHHHHHHHHHHHHHTT-HHHHHHHHHHHTT--HHHHHHHHTT---STTHHHHHHHHHHHHHHTS-HHHHHHHHHHHHHHHH-SSPPPHHHHHHHTTSS---HHHHHHHHHTSGGGTT-S-SSHHHHHHHHHH-TTHHHHHHHHHHHHHHH-S--HHHHHHHT-HHHHHHHHHHHH--GGG--STTGGGSS-SS--HHHHHHHHT-HHHHHHHTTTS-S----TTS--HHHHHHHTT-HHHHHHHHHTT--S--

Radius of gyration: 25.05 Å; chains: 1; bounding box: 62×33×70 Å

pLDDT: mean 80.02, std 15.58,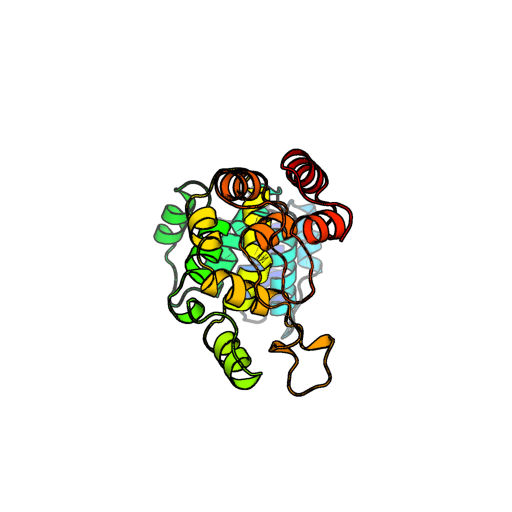 range [42.0, 98.31]

Sequence (265 aa):
MFRLPGFVARSSELQEEIKMDITNTVDGMFLLAQLYIESLTKRSAKIIQAALKNLAAGSGAYDQAYDDAIKQIHGQIKGHKKLTNQVLSWITYAKRQITTTELRHTLGFELINITAICVSYLSFDEFESGICQNNEEFEQRLQSNMLYDYAAHNWGHHAREASNLCPVVIEFLQKQGRVEASCQALMATKRWSQGTTYSQKIPKQMTGLHLGAYFGIDYAVQFLLSSNSPDPKDGYRRTPLHFASGNGHFEIAQLLLDRGANIVE

InterPro domains:
  IPR002110 Ankyrin repeat [PF12796] (200-263)
  IPR002110 Ankyrin repeat [PS50088] (236-265)
  IPR002110 Ankyrin repeat [SM00248] (204-234)
  IPR002110 Ankyrin repeat [SM00248] (236-265)
  IPR036770 Ankyrin repeat-containing domain superfamily [G3DSA:1.25.40.20] (131-264)
  IPR036770 Ankyrin repeat-containing domain superfamily [SSF48403] (200-263)